Protein AF-Q1PQD3-F1 (afdb_monomer)

Foldseek 3Di:
DDPPDPQDDPCVVVVVVVVVVVLVVLVVVLVVCVPQDPDDDPLPVLLVVLVVLLVVLVVQLVVLVVVLVVLVQVVQQDPVVRDRNPPDPDDDDDDDDPPPDPDDDDDPPPPPPDPPDPPVNLVSLCPDPVSVVCVVCVVVCSVVSNVSSVVSSLSSVVSSVSSVDDPDDPPDDDDDDDDDDPDDPPDPDPPCVPQVVLQVVLVVLLVVLVVLVVVLVVQCVPSVRNVVSVVSNLVSLLVLLVVLLVLLVQLCVQLVPFDFAPPDDDDPVLVVLVVVVVVLLVVLVVQLVCCVVPDDDPPCSRNSSSVSSNSSSVSNSVSVVRNVRGDDPDPVCVVVVTSSNSVSNNVSSVVSVVVD

Solvent-accessible surface area (backbone atoms only — not comparable to full-atom values): 20948 Å² total; per-residue (Å²): 142,76,90,87,58,99,63,79,51,68,64,70,57,48,53,59,50,53,50,52,52,48,53,52,54,50,51,52,51,51,65,76,44,66,72,75,61,82,69,84,84,58,54,68,61,52,48,51,52,37,52,49,52,30,51,50,24,52,51,50,30,54,52,50,53,54,49,51,57,50,50,56,57,54,74,32,46,42,80,92,74,77,41,75,50,83,72,70,96,69,89,87,80,82,91,77,83,85,74,80,76,91,78,79,92,72,93,68,92,67,79,75,87,60,90,81,64,71,66,73,67,56,53,62,52,53,78,45,75,68,32,48,52,50,59,72,47,39,78,71,46,49,62,57,52,41,50,52,24,52,53,50,28,51,53,39,47,52,54,42,51,57,64,66,50,77,84,75,76,76,79,86,70,81,94,72,92,79,85,79,75,86,73,62,91,86,67,81,73,82,70,60,79,85,25,56,68,23,39,52,56,14,50,50,51,31,52,52,46,54,52,46,53,53,50,30,60,61,29,53,75,35,84,92,33,33,66,58,22,52,53,50,52,49,51,51,49,40,51,51,32,50,54,49,34,54,43,35,54,52,29,50,63,48,42,64,81,41,52,73,50,85,82,68,70,89,47,71,66,58,51,51,51,54,56,60,47,49,56,57,49,53,53,30,52,50,45,32,52,52,36,69,77,68,60,63,97,82,70,62,63,63,32,50,37,27,48,43,47,49,51,24,53,51,50,44,51,52,38,53,61,53,54,72,36,41,46,70,80,50,71,66,41,60,72,65,42,66,38,44,28,46,53,42,17,48,53,38,44,51,52,36,63,70,71,107

Radius of gyration: 26.64 Å; Cα contacts (8 Å, |Δi|>4): 220; chains: 1; bounding box: 79×69×62 Å

Sequence (356 aa):
LNPDTKCHNVLLALTPATRMAFIFIQMYFIFLNNEQIKVYRYKIIARFGLMHMIGTNLAVWLNVLIQETKHEILTFYNPENRTLRISHRIPGHSRGHAVIPVHDPTAHLRVARGLKGPYQIFECRRTNIIGTLVQDASPFLFPCTIEYSLICAAILYVMWRSISRPQSNPPQRPDMISSPMKRSPHHYSVDCARAHKGLFVGILILVLTIISLIIFFVLISRPEFVSMAVTEVTICELLIYGTATIATLLGMIQIRHLQYDAYRSFSLDDILLVGAQTGSFLYNIFTVIAGHFTLRSDDMLVPINALASIVQTACQTMFILDASRRQAVSPEHIRKKPGREIVTFMLVVNLAMWAI

pLDDT: mean 75.85, std 20.82, range [31.12, 97.5]

Structure (mmCIF, N/CA/C/O backbone):
data_AF-Q1PQD3-F1
#
_entry.id   AF-Q1PQD3-F1
#
loop_
_atom_site.group_PDB
_atom_site.id
_atom_site.type_symbol
_atom_site.label_atom_id
_atom_site.label_alt_id
_atom_site.label_comp_id
_atom_site.label_asym_id
_atom_site.label_entity_id
_atom_site.label_seq_id
_atom_site.pdbx_PDB_ins_code
_atom_site.Cartn_x
_atom_site.Cartn_y
_atom_site.Cartn_z
_atom_site.occupancy
_atom_site.B_iso_or_equiv
_atom_site.auth_seq_id
_atom_site.auth_comp_id
_atom_site.auth_asym_id
_atom_site.auth_atom_id
_atom_site.pdbx_PDB_model_num
ATOM 1 N N . LEU A 1 1 ? -41.150 1.536 -29.551 1.00 38.91 1 LEU A N 1
ATOM 2 C CA . LEU A 1 1 ? -40.033 2.429 -29.929 1.00 38.91 1 LEU A CA 1
ATOM 3 C C . LEU A 1 1 ? -40.508 3.863 -29.727 1.00 38.91 1 LEU A C 1
ATOM 5 O O . LEU A 1 1 ? -41.292 4.325 -30.539 1.00 38.91 1 LEU A O 1
ATOM 9 N N . ASN A 1 2 ? -40.111 4.522 -28.636 1.00 33.81 2 ASN A N 1
ATOM 10 C CA . ASN A 1 2 ? -40.324 5.960 -28.437 1.00 33.81 2 ASN A CA 1
ATOM 11 C C . ASN A 1 2 ? -38.936 6.615 -28.313 1.00 33.81 2 ASN A C 1
ATOM 13 O O . ASN A 1 2 ? -38.143 6.126 -27.507 1.00 33.81 2 ASN A O 1
ATOM 17 N N . PRO A 1 3 ? -38.611 7.659 -29.096 1.00 44.41 3 PRO A N 1
ATOM 18 C CA . PRO A 1 3 ? -37.276 8.259 -29.124 1.00 44.41 3 PRO A CA 1
ATOM 19 C C . PRO A 1 3 ? -37.028 9.297 -28.008 1.00 44.41 3 PRO A C 1
ATOM 21 O O . PRO A 1 3 ? -35.937 9.852 -27.927 1.00 44.41 3 PRO A O 1
ATOM 24 N N . ASP A 1 4 ? -37.991 9.518 -27.105 1.00 45.28 4 ASP A N 1
ATOM 25 C CA . ASP A 1 4 ? -37.956 10.551 -26.055 1.00 45.28 4 ASP A CA 1
ATOM 26 C C . ASP A 1 4 ? -37.470 10.065 -24.677 1.00 45.28 4 ASP A C 1
ATOM 28 O O . ASP A 1 4 ? -38.020 10.404 -23.630 1.00 45.28 4 ASP A O 1
ATOM 32 N N . THR A 1 5 ? -36.377 9.304 -24.636 1.00 51.97 5 THR A N 1
ATOM 33 C CA . THR A 1 5 ? -35.591 9.163 -23.398 1.00 51.97 5 THR A CA 1
ATOM 34 C C . THR A 1 5 ? -34.240 9.830 -23.597 1.00 51.97 5 THR A C 1
ATOM 36 O O . THR A 1 5 ? -33.376 9.292 -24.288 1.00 51.97 5 THR A O 1
ATOM 39 N N . LYS A 1 6 ? -34.037 10.988 -22.952 1.00 50.25 6 LYS A N 1
ATOM 40 C CA . LYS A 1 6 ? -32.811 11.824 -22.920 1.00 50.25 6 LYS A CA 1
ATOM 41 C C . LYS A 1 6 ? -31.538 11.120 -22.384 1.00 50.25 6 LYS A C 1
ATOM 43 O O . LYS A 1 6 ? -30.570 11.776 -22.015 1.00 50.25 6 LYS A O 1
ATOM 48 N N . CYS A 1 7 ? -31.521 9.789 -22.352 1.00 55.81 7 CYS A N 1
ATOM 49 C CA . CYS A 1 7 ? -30.485 8.936 -21.776 1.00 55.81 7 CYS A CA 1
ATOM 50 C C . CYS A 1 7 ? -29.668 8.143 -22.807 1.00 55.81 7 CYS A C 1
ATOM 52 O O . CYS A 1 7 ? -28.832 7.332 -22.416 1.00 55.81 7 CYS A O 1
ATOM 54 N N . HIS A 1 8 ? -29.877 8.342 -24.111 1.00 52.50 8 HIS A N 1
ATOM 55 C CA . HIS A 1 8 ? -29.168 7.587 -25.147 1.00 52.50 8 HIS A CA 1
ATOM 56 C C . HIS A 1 8 ? -27.906 8.318 -25.631 1.00 52.50 8 HIS A C 1
ATOM 58 O O . HIS A 1 8 ? -27.825 8.773 -26.768 1.00 52.50 8 HIS A O 1
ATOM 64 N N . ASN A 1 9 ? -26.901 8.449 -24.762 1.00 62.78 9 ASN A N 1
ATOM 65 C CA . ASN A 1 9 ? -25.563 8.838 -25.213 1.00 62.78 9 ASN A CA 1
ATOM 66 C C . ASN A 1 9 ? -24.775 7.571 -25.544 1.00 62.78 9 ASN A C 1
ATOM 68 O O . ASN A 1 9 ? -24.367 6.854 -24.639 1.00 62.78 9 ASN A O 1
ATOM 72 N N . VAL A 1 10 ? -24.493 7.324 -26.827 1.00 64.56 10 VAL A N 1
ATOM 73 C CA . VAL A 1 10 ? -23.591 6.243 -27.289 1.00 64.56 10 VAL A CA 1
ATOM 74 C C . VAL A 1 10 ? -22.247 6.277 -26.537 1.00 64.56 10 VAL A C 1
ATOM 76 O O . VAL A 1 10 ? -21.658 5.243 -26.226 1.00 64.56 10 VAL A O 1
ATOM 79 N N . LEU A 1 11 ? -21.815 7.475 -26.133 1.00 64.44 11 LEU A N 1
ATOM 80 C CA . LEU A 1 11 ? -20.623 7.719 -25.323 1.00 64.44 11 LEU A CA 1
ATOM 81 C C . LEU A 1 11 ? -20.650 7.039 -23.934 1.00 64.44 11 LEU A C 1
ATOM 83 O O . LEU A 1 11 ? -19.584 6.726 -23.398 1.00 64.44 11 LEU A O 1
ATOM 87 N N . LEU A 1 12 ? -21.838 6.780 -23.363 1.00 62.94 12 LEU A N 1
ATOM 88 C CA . LEU A 1 12 ? -22.021 6.070 -22.084 1.00 62.94 12 LEU A CA 1
ATOM 89 C C . LEU A 1 12 ? -21.629 4.592 -22.174 1.00 62.94 12 LEU A C 1
ATOM 91 O O . LEU A 1 12 ? -21.150 4.050 -21.184 1.00 62.94 12 LEU A O 1
ATOM 95 N N . ALA A 1 13 ? -21.810 3.954 -23.334 1.00 68.25 13 ALA A N 1
ATOM 96 C CA . ALA A 1 13 ? -21.434 2.557 -23.559 1.00 68.25 13 ALA A CA 1
ATOM 97 C C . ALA A 1 13 ? -20.030 2.434 -24.171 1.00 68.25 13 ALA A C 1
ATOM 99 O O . ALA A 1 13 ? -19.252 1.564 -23.783 1.00 68.25 13 ALA A O 1
ATOM 100 N N . LEU A 1 14 ? -19.675 3.347 -25.080 1.00 76.44 14 LEU A N 1
ATOM 101 C CA . LEU A 1 14 ? -18.384 3.334 -25.766 1.00 76.44 14 LEU A CA 1
ATOM 102 C C . LEU A 1 14 ? -17.214 3.522 -24.788 1.00 76.44 14 LEU A C 1
ATOM 104 O O . LEU A 1 14 ? -16.225 2.803 -24.850 1.00 76.44 14 LEU A O 1
ATOM 108 N N . THR A 1 15 ? -17.330 4.465 -23.851 1.00 75.75 15 THR A N 1
ATOM 109 C CA . THR A 1 15 ? -16.251 4.784 -22.904 1.00 75.75 15 THR A CA 1
ATOM 110 C C . THR A 1 15 ? -15.847 3.596 -22.013 1.00 75.75 15 THR A C 1
ATOM 112 O O . THR A 1 15 ? -14.653 3.287 -21.962 1.00 75.75 15 THR A O 1
ATOM 115 N N . PRO A 1 16 ? -16.767 2.905 -21.305 1.00 78.62 16 PRO A N 1
ATOM 116 C CA . PRO A 1 16 ? -16.408 1.725 -20.519 1.00 78.62 16 PRO A CA 1
ATOM 117 C C . PRO A 1 16 ? -15.933 0.558 -21.392 1.00 78.62 16 PRO A C 1
ATOM 119 O O . PRO A 1 16 ? -14.976 -0.109 -21.008 1.00 78.62 16 PRO A O 1
ATOM 122 N N . ALA A 1 17 ? -16.516 0.351 -22.579 1.00 81.38 17 ALA A N 1
ATOM 123 C CA . ALA A 1 17 ? -16.072 -0.696 -23.501 1.00 81.38 17 ALA A CA 1
ATOM 124 C C . ALA A 1 17 ? -14.621 -0.479 -23.966 1.00 81.38 17 ALA A C 1
ATOM 126 O O . ALA A 1 17 ? -13.799 -1.391 -23.888 1.00 81.38 17 ALA A O 1
ATOM 127 N N . THR A 1 18 ? -14.267 0.747 -24.361 1.00 84.75 18 THR A N 1
ATOM 128 C CA . THR A 1 18 ? -12.891 1.099 -24.739 1.00 84.75 18 THR A CA 1
ATOM 129 C C . THR A 1 18 ? -11.926 0.942 -23.565 1.00 84.75 18 THR A C 1
ATOM 131 O O . THR A 1 18 ? -10.813 0.458 -23.756 1.00 84.75 18 THR A O 1
ATOM 134 N N . ARG A 1 19 ? -12.340 1.290 -22.337 1.00 83.75 19 ARG A N 1
ATOM 135 C CA . ARG A 1 19 ? -11.527 1.064 -21.128 1.00 83.75 19 ARG A CA 1
ATOM 136 C C . ARG A 1 19 ? -11.287 -0.426 -20.867 1.00 83.75 19 ARG A C 1
ATOM 138 O O . ARG A 1 19 ? -10.157 -0.800 -20.574 1.00 83.75 19 ARG A O 1
ATOM 145 N N . MET A 1 20 ? -12.309 -1.272 -21.013 1.00 86.88 20 MET A N 1
ATOM 146 C CA . MET A 1 20 ? -12.164 -2.727 -20.867 1.00 86.88 20 MET A CA 1
ATOM 147 C C . MET A 1 20 ? -11.217 -3.309 -21.921 1.00 86.88 20 MET A C 1
ATOM 149 O O . MET A 1 20 ? -10.302 -4.054 -21.575 1.00 86.88 20 MET A O 1
ATOM 153 N N . ALA A 1 21 ? -11.390 -2.927 -23.190 1.00 88.88 21 ALA A N 1
ATOM 154 C CA . ALA A 1 21 ? -10.506 -3.358 -24.270 1.00 88.88 21 ALA A CA 1
ATOM 155 C C . ALA A 1 21 ? -9.056 -2.914 -24.023 1.00 88.88 21 ALA A C 1
ATOM 157 O O . ALA A 1 21 ? -8.134 -3.712 -24.171 1.00 88.88 21 ALA A O 1
ATOM 158 N N . PHE A 1 22 ? -8.856 -1.667 -23.587 1.00 91.38 22 PHE A N 1
ATOM 159 C CA . PHE A 1 22 ? -7.544 -1.142 -23.219 1.00 91.38 22 PHE A CA 1
ATOM 160 C C . PHE A 1 22 ? -6.878 -1.975 -22.116 1.00 91.38 22 PHE A C 1
ATOM 162 O O . PHE A 1 22 ? -5.749 -2.420 -22.305 1.00 91.38 22 PHE A O 1
ATOM 169 N N . ILE A 1 23 ? -7.580 -2.239 -21.008 1.00 90.25 23 ILE A N 1
ATOM 170 C CA . ILE A 1 23 ? -7.059 -3.042 -19.888 1.00 90.25 23 ILE A CA 1
ATOM 171 C C . ILE A 1 23 ? -6.670 -4.444 -20.363 1.00 90.25 23 ILE A C 1
ATOM 173 O O . ILE A 1 23 ? -5.577 -4.920 -20.056 1.00 90.25 23 ILE A O 1
ATOM 177 N N . PHE A 1 24 ? -7.538 -5.092 -21.143 1.00 92.00 24 PHE A N 1
ATOM 178 C CA . PHE A 1 24 ? -7.301 -6.444 -21.643 1.00 92.00 24 PHE A CA 1
ATOM 179 C C . PHE A 1 24 ? -6.080 -6.511 -22.569 1.00 92.00 24 PHE A C 1
ATOM 181 O O . PHE A 1 24 ? -5.189 -7.337 -22.369 1.00 92.00 24 PHE A O 1
ATOM 188 N N . ILE A 1 25 ? -6.001 -5.604 -23.549 1.00 91.94 25 ILE A N 1
ATOM 189 C CA . ILE A 1 25 ? -4.887 -5.539 -24.503 1.00 91.94 25 ILE A CA 1
ATOM 190 C C . ILE A 1 25 ? -3.579 -5.193 -23.784 1.00 91.94 25 ILE A C 1
ATOM 192 O O . ILE A 1 25 ? -2.554 -5.820 -24.046 1.00 91.94 25 ILE A O 1
ATOM 196 N N . GLN A 1 26 ? -3.600 -4.229 -22.859 1.00 93.38 26 GLN A N 1
ATOM 197 C CA . GLN A 1 26 ? -2.424 -3.848 -22.077 1.00 93.38 26 GLN A CA 1
ATOM 198 C C . GLN A 1 26 ? -1.921 -5.009 -21.220 1.00 93.38 26 GLN A C 1
ATOM 200 O O . GLN A 1 26 ? -0.721 -5.280 -21.195 1.00 93.38 26 GLN A O 1
ATOM 205 N N . MET A 1 27 ? -2.828 -5.704 -20.534 1.00 90.75 27 MET A N 1
ATOM 206 C CA . MET A 1 27 ? -2.481 -6.851 -19.702 1.00 90.75 27 MET A CA 1
ATOM 207 C C . MET A 1 27 ? -1.851 -7.962 -20.549 1.00 90.75 27 MET A C 1
ATOM 209 O O . MET A 1 27 ? -0.771 -8.446 -20.219 1.00 90.75 27 MET A O 1
ATOM 213 N N . TYR A 1 28 ? -2.465 -8.297 -21.687 1.00 90.44 28 TYR A N 1
ATOM 214 C CA . TYR A 1 28 ? -1.917 -9.262 -22.641 1.00 90.44 28 TYR A CA 1
ATOM 215 C C . TYR A 1 28 ? -0.519 -8.862 -23.137 1.00 90.44 28 TYR A C 1
ATOM 217 O O . TYR A 1 28 ? 0.402 -9.682 -23.139 1.00 90.44 28 TYR A O 1
ATOM 225 N N . PHE A 1 29 ? -0.334 -7.587 -23.495 1.00 90.88 29 PHE A N 1
ATOM 226 C CA . PHE A 1 29 ? 0.959 -7.053 -23.914 1.00 90.88 29 PHE A CA 1
ATOM 227 C C . PHE A 1 29 ? 2.025 -7.214 -22.823 1.00 90.88 29 PHE A C 1
ATOM 229 O O . PHE A 1 29 ? 3.115 -7.702 -23.120 1.00 90.88 29 PHE A O 1
ATOM 236 N N . ILE A 1 30 ? 1.717 -6.849 -21.575 1.00 89.38 30 ILE A N 1
ATOM 237 C CA . ILE A 1 30 ? 2.650 -6.952 -20.445 1.00 89.38 30 ILE A CA 1
ATOM 238 C C . ILE A 1 30 ? 3.056 -8.409 -20.193 1.00 89.38 30 ILE A C 1
ATOM 240 O O . ILE A 1 30 ? 4.245 -8.684 -20.036 1.00 89.38 30 ILE A O 1
ATOM 244 N N . PHE A 1 31 ? 2.102 -9.345 -20.205 1.00 86.81 31 PHE A N 1
ATOM 245 C CA . PHE A 1 31 ? 2.382 -10.762 -19.956 1.00 86.81 31 PHE A CA 1
ATOM 246 C C . PHE A 1 31 ? 3.305 -11.381 -21.007 1.00 86.81 31 PHE A C 1
ATOM 248 O O . PHE A 1 31 ? 4.262 -12.065 -20.649 1.00 86.81 31 PHE A O 1
ATOM 255 N N . LEU A 1 32 ? 3.063 -11.114 -22.292 1.00 83.81 32 LEU A N 1
ATOM 256 C CA . LEU A 1 32 ? 3.898 -11.654 -23.369 1.00 83.81 32 LEU A CA 1
ATOM 257 C C . LEU A 1 32 ? 5.306 -11.056 -23.410 1.00 83.81 32 LEU A C 1
ATOM 259 O O . LEU A 1 32 ? 6.233 -11.693 -23.901 1.00 83.81 32 LEU A O 1
ATOM 263 N N . ASN A 1 33 ? 5.467 -9.830 -22.917 1.00 79.81 33 ASN A N 1
ATOM 264 C CA . ASN A 1 33 ? 6.707 -9.063 -23.016 1.00 79.81 33 ASN A CA 1
ATOM 265 C C . ASN A 1 33 ? 7.480 -8.978 -21.687 1.00 79.81 33 ASN A C 1
ATOM 267 O O . ASN A 1 33 ? 8.387 -8.154 -21.551 1.00 79.81 33 ASN A O 1
ATOM 271 N N . ASN A 1 34 ? 7.130 -9.817 -20.705 1.00 68.19 34 ASN A N 1
ATOM 272 C CA . ASN A 1 34 ? 7.743 -9.830 -19.374 1.00 68.19 34 ASN A CA 1
ATOM 273 C C . ASN A 1 34 ? 9.245 -10.197 -19.416 1.00 68.19 34 ASN A C 1
ATOM 275 O O . ASN A 1 34 ? 10.055 -9.667 -18.654 1.00 68.19 34 ASN A O 1
ATOM 279 N N . GLU A 1 35 ? 9.658 -11.044 -20.362 1.00 58.34 35 GLU A N 1
ATOM 280 C CA . GLU A 1 35 ? 11.074 -11.311 -20.619 1.00 58.34 35 GLU A CA 1
ATOM 281 C C . GLU A 1 35 ? 11.675 -10.188 -21.472 1.00 58.34 35 GLU A C 1
ATOM 283 O O . GLU A 1 35 ? 11.497 -10.168 -22.685 1.00 58.34 35 GLU A O 1
ATOM 288 N N . GLN A 1 36 ? 12.360 -9.237 -20.819 1.00 60.84 36 GLN A N 1
ATOM 289 C CA . GLN A 1 36 ? 13.195 -8.170 -21.402 1.00 60.84 36 GLN A CA 1
ATOM 290 C C . GLN A 1 36 ? 13.037 -7.986 -22.923 1.00 60.84 36 GLN A C 1
ATOM 292 O O . GLN A 1 36 ? 13.751 -8.617 -23.704 1.00 60.84 36 GLN A O 1
ATOM 297 N N . ILE A 1 37 ? 12.140 -7.089 -23.342 1.00 63.25 37 ILE A N 1
ATOM 298 C CA . ILE A 1 37 ? 11.854 -6.837 -24.761 1.00 63.25 37 ILE A CA 1
ATOM 299 C C . ILE A 1 37 ? 13.145 -6.510 -25.525 1.00 63.25 37 ILE A C 1
ATOM 301 O O . ILE A 1 37 ? 13.694 -5.407 -25.434 1.00 63.25 37 ILE A O 1
ATOM 305 N N . LYS A 1 38 ? 13.625 -7.454 -26.337 1.00 62.06 38 LYS A N 1
ATOM 306 C CA . LYS A 1 38 ? 14.771 -7.234 -27.224 1.00 62.06 38 LYS A CA 1
ATOM 307 C C . LYS A 1 38 ? 14.281 -6.610 -28.530 1.00 62.06 38 LYS A C 1
ATOM 309 O O . LYS A 1 38 ? 14.124 -7.279 -29.547 1.00 62.06 38 LYS A O 1
ATOM 314 N N . VAL A 1 39 ? 14.009 -5.303 -28.507 1.00 65.00 39 VAL A N 1
ATOM 315 C CA . VAL A 1 39 ? 13.648 -4.562 -29.728 1.00 65.00 39 VAL A CA 1
ATOM 316 C C . VAL A 1 39 ? 14.908 -4.278 -30.545 1.00 65.00 39 VAL A C 1
ATOM 318 O O . VAL A 1 39 ? 15.693 -3.389 -30.207 1.00 65.00 39 VAL A O 1
ATOM 321 N N . TYR A 1 40 ? 15.090 -5.004 -31.648 1.00 61.28 40 TYR A N 1
ATOM 322 C CA . TYR A 1 40 ? 16.257 -4.834 -32.522 1.00 61.28 40 TYR A CA 1
ATOM 323 C C . TYR A 1 40 ? 16.066 -3.768 -33.611 1.00 61.28 40 TYR A C 1
ATOM 325 O O . TYR A 1 40 ? 17.022 -3.071 -33.936 1.00 61.28 40 TYR A O 1
ATOM 333 N N . ARG A 1 41 ? 14.846 -3.595 -34.145 1.00 66.94 41 ARG A N 1
ATOM 334 C CA . ARG A 1 41 ? 14.623 -2.824 -35.387 1.00 66.94 41 ARG A CA 1
ATOM 335 C C . ARG A 1 41 ? 13.974 -1.445 -35.194 1.00 66.94 41 ARG A C 1
ATOM 337 O O . ARG A 1 41 ? 14.477 -0.469 -35.732 1.00 66.94 41 ARG A O 1
ATOM 344 N N . TYR A 1 42 ? 12.915 -1.327 -34.386 1.00 79.44 42 TYR A N 1
ATOM 345 C CA . TYR A 1 42 ? 12.131 -0.082 -34.243 1.00 79.44 42 TYR A CA 1
ATOM 346 C C . TYR A 1 42 ? 12.183 0.510 -32.824 1.00 79.44 42 TYR A C 1
ATOM 348 O O . TYR A 1 42 ? 11.159 0.704 -32.170 1.00 79.44 42 TYR A O 1
ATOM 356 N N . LYS A 1 43 ? 13.390 0.811 -32.324 1.00 82.19 43 LYS A N 1
ATOM 357 C CA . LYS A 1 43 ? 13.591 1.282 -30.937 1.00 82.19 43 LYS A CA 1
ATOM 358 C C . LYS A 1 43 ? 12.891 2.607 -30.623 1.00 82.19 43 LYS A C 1
ATOM 360 O O . LYS A 1 43 ? 12.390 2.768 -29.517 1.00 82.19 43 LYS A O 1
ATOM 365 N N . ILE A 1 44 ? 12.848 3.547 -31.568 1.00 85.81 44 ILE A N 1
ATOM 366 C CA . ILE A 1 44 ? 12.243 4.874 -31.349 1.00 85.81 44 ILE A CA 1
ATOM 367 C C . ILE A 1 44 ? 10.728 4.747 -31.162 1.00 85.81 44 ILE A C 1
ATOM 369 O O . ILE A 1 44 ? 10.190 5.246 -30.178 1.00 85.81 44 ILE A O 1
ATOM 373 N N . ILE A 1 45 ? 10.062 4.011 -32.057 1.00 88.31 45 ILE A N 1
ATOM 374 C CA . ILE A 1 45 ? 8.615 3.764 -31.990 1.00 88.31 45 ILE A CA 1
ATOM 375 C C . ILE A 1 45 ? 8.269 3.001 -30.709 1.00 88.31 45 ILE A C 1
ATOM 377 O O . ILE A 1 45 ? 7.339 3.383 -30.008 1.00 88.31 45 ILE A O 1
ATOM 381 N N . ALA A 1 46 ? 9.057 1.982 -30.348 1.00 87.44 46 ALA A N 1
ATOM 382 C CA . ALA A 1 46 ? 8.856 1.244 -29.104 1.00 87.44 46 ALA A CA 1
ATOM 383 C C . ALA A 1 46 ? 9.014 2.136 -27.858 1.00 87.44 46 ALA A C 1
ATOM 385 O O . ALA A 1 46 ? 8.200 2.066 -26.941 1.00 87.44 46 ALA A O 1
ATOM 386 N N . ARG A 1 47 ? 10.025 3.017 -27.825 1.00 88.88 47 ARG A N 1
ATOM 387 C CA . ARG A 1 47 ? 10.222 3.970 -26.718 1.00 88.88 47 ARG A CA 1
ATOM 388 C C . ARG A 1 47 ? 9.066 4.957 -26.602 1.00 88.88 47 ARG A C 1
ATOM 390 O O . ARG A 1 47 ? 8.614 5.208 -25.489 1.00 88.88 47 ARG A O 1
ATOM 397 N N . PHE A 1 48 ? 8.602 5.495 -27.729 1.00 93.00 48 PHE A N 1
ATOM 398 C CA . PHE A 1 48 ? 7.452 6.394 -27.764 1.00 93.00 48 PHE A CA 1
ATOM 399 C C . PHE A 1 48 ? 6.178 5.685 -27.299 1.00 93.00 48 PHE A C 1
ATOM 401 O O . PHE A 1 48 ? 5.496 6.193 -26.417 1.00 93.00 48 PHE A O 1
ATOM 408 N N . GLY A 1 49 ? 5.896 4.490 -27.827 1.00 92.06 49 GLY A N 1
ATOM 409 C CA . GLY A 1 49 ? 4.722 3.701 -27.456 1.00 92.06 49 GLY A CA 1
ATOM 410 C C . GLY A 1 49 ? 4.686 3.372 -25.965 1.00 92.06 49 GLY A C 1
ATOM 411 O O . GLY A 1 49 ? 3.673 3.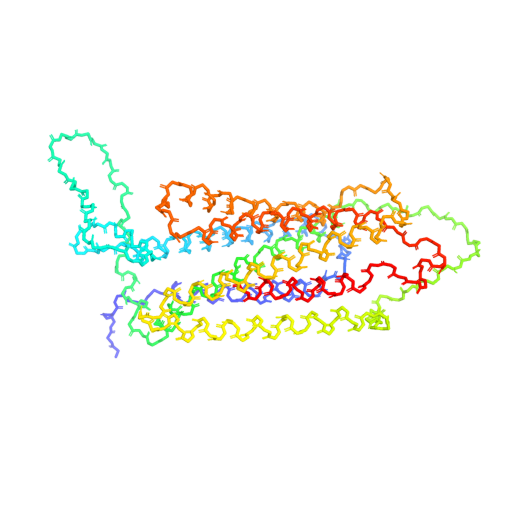607 -25.315 1.00 92.06 49 GLY A O 1
ATOM 412 N N . LEU A 1 50 ? 5.808 2.926 -25.390 1.00 92.38 50 LEU A N 1
ATOM 413 C CA . LEU A 1 50 ? 5.889 2.645 -23.954 1.00 92.38 50 LEU A CA 1
ATOM 414 C C . LEU A 1 50 ? 5.726 3.910 -23.103 1.00 92.38 50 LEU A C 1
ATOM 416 O O . LEU A 1 50 ? 4.986 3.880 -22.126 1.00 92.38 50 LEU A O 1
ATOM 420 N N . MET A 1 51 ? 6.351 5.032 -23.480 1.00 93.25 51 MET A N 1
ATOM 421 C CA . MET A 1 51 ? 6.158 6.304 -22.768 1.00 93.25 51 MET A CA 1
ATOM 422 C C . MET A 1 51 ? 4.721 6.814 -22.861 1.00 93.25 51 MET A C 1
ATOM 424 O O . MET A 1 51 ? 4.183 7.304 -21.870 1.00 93.25 51 MET A O 1
ATOM 428 N N . HIS A 1 52 ? 4.077 6.654 -24.018 1.00 95.12 52 HIS A N 1
ATOM 429 C CA . HIS A 1 52 ? 2.666 6.972 -24.181 1.00 95.12 52 HIS A CA 1
ATOM 430 C C . HIS A 1 52 ? 1.803 6.107 -23.259 1.00 95.12 52 HIS A C 1
ATOM 432 O O . HIS A 1 52 ? 1.000 6.655 -22.513 1.00 95.12 52 HIS A O 1
ATOM 438 N N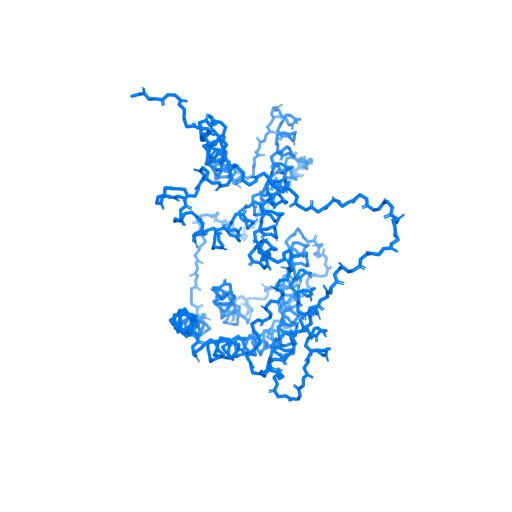 . MET A 1 53 ? 2.026 4.787 -23.222 1.00 93.69 53 MET A N 1
ATOM 439 C CA . MET A 1 53 ? 1.296 3.880 -22.328 1.00 93.69 53 MET A CA 1
ATOM 440 C C . MET A 1 53 ? 1.514 4.207 -20.844 1.00 93.69 53 MET A C 1
ATOM 442 O O . MET A 1 53 ? 0.559 4.158 -20.069 1.00 93.69 53 MET A O 1
ATOM 446 N N . ILE A 1 54 ? 2.733 4.576 -20.433 1.00 95.38 54 ILE A N 1
ATOM 447 C CA . ILE A 1 54 ? 3.002 5.061 -19.067 1.00 95.38 54 ILE A CA 1
ATOM 448 C C . ILE A 1 54 ? 2.159 6.311 -18.789 1.00 95.38 54 ILE A C 1
ATOM 450 O O . ILE A 1 54 ? 1.446 6.361 -17.789 1.00 95.38 54 ILE A O 1
ATOM 454 N N . GLY A 1 55 ? 2.184 7.291 -19.698 1.00 96.50 55 GLY A N 1
ATOM 455 C CA . GLY A 1 55 ? 1.379 8.508 -19.594 1.00 96.50 55 GLY A CA 1
ATOM 456 C C . GLY A 1 55 ? -0.122 8.224 -19.509 1.00 96.50 55 GLY A C 1
ATOM 457 O O . GLY A 1 55 ? -0.808 8.822 -18.683 1.00 96.50 55 GLY A O 1
ATOM 458 N N . THR A 1 56 ? -0.634 7.270 -20.292 1.00 94.81 56 THR A N 1
ATOM 459 C CA . THR A 1 56 ? -2.035 6.834 -20.229 1.00 94.81 56 THR A CA 1
ATOM 460 C C . THR A 1 56 ? -2.376 6.246 -18.862 1.00 94.81 56 THR A C 1
ATOM 462 O O . THR A 1 56 ? -3.387 6.635 -18.285 1.00 94.81 56 THR A O 1
ATOM 465 N N . ASN A 1 57 ? -1.538 5.362 -18.308 1.00 95.25 57 ASN A N 1
ATOM 466 C CA . ASN A 1 57 ? -1.779 4.767 -16.988 1.00 95.25 57 ASN A CA 1
ATOM 467 C C . ASN A 1 57 ? -1.761 5.819 -15.869 1.00 95.25 57 ASN A C 1
ATOM 469 O O . ASN A 1 57 ? -2.643 5.811 -15.015 1.00 95.25 57 ASN A O 1
ATOM 473 N N . LEU A 1 58 ? -0.827 6.775 -15.907 1.00 95.31 58 LEU A N 1
ATOM 474 C CA . LEU A 1 58 ? -0.790 7.880 -14.941 1.00 95.31 58 LEU A CA 1
ATOM 475 C C . LEU A 1 58 ? -1.997 8.823 -15.083 1.00 95.31 58 LEU A C 1
ATOM 477 O O . LEU A 1 58 ? -2.535 9.295 -14.083 1.00 95.31 58 LEU A O 1
ATOM 481 N N . ALA A 1 59 ? -2.465 9.072 -16.308 1.00 94.62 59 ALA A N 1
ATOM 482 C CA . ALA A 1 59 ? -3.668 9.865 -16.546 1.00 94.62 59 ALA A CA 1
ATOM 483 C C . ALA A 1 59 ? -4.938 9.151 -16.055 1.00 94.62 59 ALA A C 1
ATOM 485 O O . ALA A 1 59 ? -5.813 9.794 -15.477 1.00 94.62 59 ALA A O 1
ATOM 486 N N . VAL A 1 60 ? -5.038 7.830 -16.255 1.00 91.50 60 VAL A N 1
ATOM 487 C CA . VAL A 1 60 ? -6.136 7.009 -15.720 1.00 91.50 60 VAL A CA 1
ATOM 488 C C . VAL A 1 60 ? -6.110 7.020 -14.196 1.00 91.50 60 VAL A C 1
ATOM 490 O O . VAL A 1 60 ? -7.140 7.306 -13.593 1.00 91.50 60 VAL A O 1
ATOM 493 N N . TRP A 1 61 ? -4.943 6.800 -13.587 1.00 93.81 61 TRP A N 1
ATOM 494 C CA . TRP A 1 61 ? -4.749 6.884 -12.140 1.00 93.81 61 TRP A CA 1
ATOM 495 C C . TRP A 1 61 ? -5.253 8.219 -11.575 1.00 93.81 61 TRP A C 1
ATOM 497 O O . TRP A 1 61 ? -6.125 8.233 -10.709 1.00 93.81 61 TRP A O 1
ATOM 507 N N . LEU A 1 62 ? -4.793 9.345 -12.133 1.00 92.94 62 LEU A N 1
ATOM 508 C CA . LEU A 1 62 ? -5.210 10.675 -11.683 1.00 92.94 62 LEU A CA 1
ATOM 509 C C . LEU A 1 62 ? -6.713 10.912 -11.898 1.00 92.94 62 LEU A C 1
ATOM 511 O O . LEU A 1 62 ? -7.380 11.514 -11.059 1.00 92.94 62 LEU A O 1
ATOM 515 N N . ASN A 1 63 ? -7.267 10.439 -13.018 1.00 89.56 63 ASN A N 1
ATOM 516 C CA . ASN A 1 63 ? -8.692 10.565 -13.307 1.00 89.56 63 ASN A CA 1
ATOM 517 C C . ASN A 1 63 ? -9.551 9.798 -12.294 1.00 89.56 63 ASN A C 1
ATOM 519 O O . ASN A 1 63 ? -10.573 10.326 -11.864 1.00 89.56 63 ASN A O 1
ATOM 523 N N . VAL A 1 64 ? -9.145 8.580 -11.925 1.00 88.25 64 VAL A N 1
ATOM 524 C CA . VAL A 1 64 ? -9.849 7.752 -10.935 1.00 88.25 64 VAL A CA 1
ATOM 525 C C . VAL A 1 64 ? -9.738 8.368 -9.547 1.00 88.25 64 VAL A C 1
ATOM 527 O O . VAL A 1 64 ? -10.766 8.513 -8.896 1.00 88.25 64 VAL A O 1
ATOM 530 N N . LEU A 1 65 ? -8.553 8.842 -9.155 1.00 88.38 65 LEU A N 1
ATOM 531 C CA . LEU A 1 65 ? -8.353 9.543 -7.885 1.00 88.38 65 LEU A CA 1
ATOM 532 C C . LEU A 1 65 ? -9.305 10.745 -7.750 1.00 88.38 65 LEU A C 1
ATOM 534 O O . LEU A 1 65 ? -10.019 10.884 -6.763 1.00 88.38 65 LEU A O 1
ATOM 538 N N . ILE A 1 66 ? -9.398 11.583 -8.790 1.00 87.75 66 ILE A N 1
ATOM 539 C CA . ILE A 1 66 ? -10.330 12.723 -8.807 1.00 87.75 66 ILE A CA 1
ATOM 540 C C . ILE A 1 66 ? -11.793 12.255 -8.731 1.00 87.75 66 ILE A C 1
ATOM 542 O O . ILE A 1 66 ? -12.624 12.922 -8.111 1.00 87.75 66 ILE A O 1
ATOM 546 N N . GLN A 1 67 ? -12.139 11.141 -9.383 1.00 81.75 67 GLN A N 1
ATOM 547 C CA . GLN A 1 67 ? -13.497 10.593 -9.347 1.00 81.75 67 GLN A CA 1
ATOM 548 C C . GLN A 1 67 ? -13.877 10.067 -7.964 1.00 81.75 67 GLN A C 1
ATOM 550 O O . GLN A 1 67 ? -14.997 10.330 -7.533 1.00 81.75 67 GLN A O 1
ATOM 555 N N . GLU A 1 68 ? -12.964 9.380 -7.284 1.00 83.88 68 GLU A N 1
ATOM 556 C CA . GLU A 1 68 ? -13.136 8.887 -5.918 1.00 83.88 68 GLU A CA 1
ATOM 557 C C . GLU A 1 68 ? -13.320 10.053 -4.942 1.00 83.88 68 GLU A C 1
ATOM 559 O O . GLU A 1 68 ? -14.363 10.147 -4.297 1.00 83.88 68 GLU A O 1
ATOM 564 N N . THR A 1 69 ? -12.407 11.034 -4.941 1.00 83.81 69 THR A N 1
ATOM 565 C CA . THR A 1 69 ? -12.531 12.227 -4.082 1.00 83.81 69 THR A CA 1
ATOM 566 C C . THR A 1 69 ? -13.838 12.978 -4.348 1.00 83.81 69 THR A C 1
ATOM 568 O O . THR A 1 69 ? -14.509 13.449 -3.431 1.00 83.81 69 THR A O 1
ATOM 571 N N . LYS A 1 70 ? -14.251 13.083 -5.617 1.00 78.38 70 LYS A N 1
ATOM 572 C CA . LYS A 1 70 ? -15.541 13.683 -5.975 1.00 78.38 70 LYS A CA 1
ATOM 573 C C . LYS A 1 70 ? -16.719 12.861 -5.447 1.00 78.38 70 LYS A C 1
ATOM 575 O O . LYS A 1 70 ? -17.714 13.457 -5.037 1.00 78.38 70 LYS A O 1
ATOM 580 N N . HIS A 1 71 ? -16.646 11.534 -5.526 1.00 73.06 71 HIS A N 1
ATOM 581 C CA . HIS A 1 71 ? -17.687 10.644 -5.026 1.00 73.06 71 HIS A CA 1
ATOM 582 C C . HIS A 1 71 ? -17.866 10.829 -3.517 1.00 73.06 71 HIS A C 1
ATOM 584 O O . HIS A 1 71 ? -18.993 11.054 -3.085 1.00 73.06 71 HIS A O 1
ATOM 590 N N . GLU A 1 72 ? -16.773 10.876 -2.753 1.00 72.44 72 GLU A N 1
ATOM 591 C CA . GLU A 1 72 ? -16.810 11.144 -1.311 1.00 72.44 72 GLU A CA 1
ATOM 592 C C . GLU A 1 72 ? -17.354 12.538 -0.975 1.00 72.44 72 GLU A C 1
ATOM 594 O O . GLU A 1 72 ? -18.252 12.680 -0.156 1.00 72.44 72 GLU A O 1
ATOM 599 N N . ILE A 1 73 ? -16.896 13.604 -1.637 1.00 73.81 73 ILE A N 1
ATOM 600 C CA . ILE A 1 73 ? -17.404 14.958 -1.337 1.00 73.81 73 ILE A CA 1
ATOM 601 C C . ILE A 1 73 ? -18.916 15.061 -1.601 1.00 73.81 73 ILE A C 1
ATOM 603 O O . ILE A 1 73 ? -19.638 15.742 -0.869 1.00 73.81 73 ILE A O 1
ATOM 607 N N . LEU A 1 74 ? -19.409 14.392 -2.647 1.00 67.69 74 LEU A N 1
ATOM 608 C CA . LEU A 1 74 ? -20.829 14.395 -2.989 1.00 67.69 74 LEU A CA 1
ATOM 609 C C . LEU A 1 74 ? -21.681 13.561 -2.026 1.00 67.69 74 LEU A C 1
ATOM 611 O O . LEU A 1 74 ? -22.841 13.920 -1.837 1.00 67.69 74 LEU A O 1
ATOM 615 N N . THR A 1 75 ? -21.150 12.507 -1.394 1.00 61.78 75 THR A N 1
ATOM 616 C CA . THR A 1 75 ? -21.894 11.766 -0.356 1.00 61.78 75 THR A CA 1
ATOM 617 C C . THR A 1 75 ? -22.100 12.607 0.908 1.00 61.78 75 THR A C 1
ATOM 619 O O . THR A 1 75 ? -23.115 12.445 1.585 1.00 61.78 75 THR A O 1
ATOM 622 N N . PHE A 1 76 ? -21.219 13.575 1.188 1.00 55.38 76 PHE A N 1
ATOM 623 C CA . PHE A 1 76 ? -21.370 14.535 2.294 1.00 55.38 76 PHE A CA 1
ATOM 624 C C . PHE A 1 76 ? -22.205 15.785 1.949 1.00 55.38 76 PHE A C 1
ATOM 626 O O . PHE A 1 76 ? -22.505 16.606 2.824 1.00 55.38 76 PHE A O 1
ATOM 633 N N . TYR A 1 77 ? -22.599 15.963 0.685 1.00 52.28 77 TYR A N 1
ATOM 634 C CA . TYR A 1 77 ? -23.369 17.124 0.242 1.00 52.28 77 TYR A CA 1
ATOM 635 C C . TYR A 1 77 ? -24.876 16.883 0.391 1.00 52.28 77 TYR A C 1
ATOM 637 O O . TYR A 1 77 ? -25.444 16.030 -0.288 1.00 52.28 77 TYR A O 1
ATOM 645 N N . ASN A 1 78 ? -25.550 17.664 1.244 1.00 50.62 78 ASN A N 1
ATOM 646 C CA . ASN A 1 78 ? -27.009 17.632 1.341 1.00 50.62 78 ASN A CA 1
ATOM 647 C C . ASN A 1 78 ? -27.625 18.669 0.370 1.00 50.62 78 ASN A C 1
ATOM 649 O O . ASN A 1 78 ? -27.457 19.877 0.584 1.00 50.62 78 ASN A O 1
ATOM 653 N N . PRO A 1 79 ? -28.344 18.233 -0.685 1.00 50.38 79 PRO A N 1
ATOM 654 C CA . PRO A 1 79 ? -28.852 19.128 -1.721 1.00 50.38 79 PRO A CA 1
ATOM 655 C C . PRO A 1 79 ? -30.028 20.005 -1.268 1.00 50.38 79 PRO A C 1
ATOM 657 O O . PRO A 1 79 ? -30.224 21.066 -1.857 1.00 50.38 79 PRO A O 1
ATOM 660 N N . GLU A 1 80 ? -30.778 19.622 -0.228 1.00 51.75 80 GLU A N 1
ATOM 661 C CA . GLU A 1 80 ? -31.949 20.387 0.232 1.00 51.75 80 GLU A CA 1
ATOM 662 C C . GLU A 1 80 ? -31.550 21.684 0.944 1.00 51.75 80 GLU A C 1
ATOM 664 O O . GLU A 1 80 ? -32.192 22.712 0.752 1.00 51.75 80 GLU A O 1
ATOM 669 N N . ASN A 1 81 ? -30.435 21.679 1.685 1.00 50.84 81 ASN A N 1
ATOM 670 C CA . ASN A 1 81 ? -29.994 22.844 2.464 1.00 50.84 81 ASN A CA 1
ATOM 671 C C . ASN A 1 81 ? -28.724 23.526 1.931 1.00 50.84 81 ASN A C 1
ATOM 673 O O . ASN A 1 81 ? -28.235 24.454 2.571 1.00 50.84 81 ASN A O 1
ATOM 677 N N . ARG A 1 82 ? -28.152 23.082 0.796 1.00 51.25 82 ARG A N 1
ATOM 678 C CA . ARG A 1 82 ? -26.836 23.542 0.284 1.00 51.25 82 ARG A CA 1
ATOM 679 C C . ARG A 1 82 ? -25.726 23.516 1.349 1.00 51.25 82 ARG A C 1
ATOM 681 O O . ARG A 1 82 ? -24.777 24.294 1.277 1.00 51.25 82 ARG A O 1
ATOM 688 N N . THR A 1 83 ? -25.842 22.632 2.337 1.00 47.25 83 THR A N 1
ATOM 689 C CA . THR A 1 83 ? -24.869 22.485 3.421 1.00 47.25 83 THR A CA 1
ATOM 690 C C . THR A 1 83 ? -24.025 21.237 3.190 1.00 47.25 83 THR A C 1
ATOM 692 O O . THR A 1 83 ? -24.533 20.173 2.830 1.00 47.25 83 THR A O 1
ATOM 695 N N . LEU A 1 84 ? -22.713 21.368 3.394 1.00 46.69 84 LEU A N 1
ATOM 696 C CA . LEU A 1 84 ? -21.817 20.224 3.531 1.00 46.69 84 LEU A CA 1
ATOM 697 C C . LEU A 1 84 ? -22.024 19.663 4.937 1.00 46.69 84 LEU A C 1
ATOM 699 O O . LEU A 1 84 ? -21.631 20.290 5.921 1.00 46.69 84 LEU A O 1
ATOM 703 N N . ARG A 1 85 ? -22.675 18.503 5.049 1.00 42.44 85 ARG A N 1
ATOM 704 C CA . ARG A 1 85 ? -22.713 17.773 6.315 1.00 42.44 85 ARG A CA 1
ATOM 705 C C . ARG A 1 85 ? -21.417 16.981 6.413 1.00 42.44 85 ARG A C 1
ATOM 707 O O . ARG A 1 85 ? -21.350 15.847 5.952 1.00 42.44 85 ARG A O 1
ATOM 714 N N . ILE A 1 86 ? -20.400 17.571 7.038 1.00 45.78 86 ILE A N 1
ATOM 715 C CA . ILE A 1 86 ? -19.233 16.824 7.522 1.00 45.78 86 ILE A CA 1
ATOM 716 C C . ILE A 1 86 ? -19.727 15.984 8.704 1.00 45.78 86 ILE A C 1
ATOM 718 O O . ILE A 1 86 ? -19.633 16.380 9.863 1.00 45.78 86 ILE A O 1
ATOM 722 N N . SER A 1 87 ? -20.370 14.855 8.409 1.00 39.22 87 SER A N 1
ATOM 723 C CA . SER A 1 87 ? -20.733 13.887 9.433 1.00 39.22 87 SER A CA 1
ATOM 724 C C . SER A 1 87 ? -19.484 13.069 9.717 1.00 39.22 87 SER A C 1
ATOM 726 O O . SER A 1 87 ? -19.261 12.026 9.109 1.00 39.22 87 SER A O 1
ATOM 728 N N . HIS A 1 88 ? -18.646 13.561 10.627 1.00 38.97 88 HIS A N 1
ATOM 729 C CA . HIS A 1 88 ? -17.672 12.704 11.286 1.00 38.97 88 HIS A CA 1
ATOM 730 C C . HIS A 1 88 ? -18.444 11.517 11.884 1.00 38.97 88 HIS A C 1
ATOM 732 O O . HIS A 1 88 ? -19.363 11.713 12.682 1.00 38.97 88 HIS A O 1
ATOM 738 N N . ARG A 1 89 ? -18.106 10.284 11.489 1.00 37.66 89 ARG A N 1
ATOM 739 C CA . ARG A 1 89 ? -18.507 9.065 12.213 1.00 37.66 89 ARG A CA 1
ATOM 740 C C . ARG A 1 89 ? -17.726 8.997 13.537 1.00 37.66 89 ARG A C 1
ATOM 742 O O . ARG A 1 89 ? -16.923 8.097 13.733 1.00 37.66 89 ARG A O 1
ATOM 749 N N . ILE A 1 90 ? -17.920 9.980 14.414 1.00 36.59 90 ILE A N 1
ATOM 750 C CA . ILE A 1 90 ? -17.431 9.963 15.796 1.00 36.59 90 ILE A CA 1
ATOM 751 C C . ILE A 1 90 ? -18.674 9.789 16.684 1.00 36.59 90 ILE A C 1
ATOM 753 O O . ILE A 1 90 ? -19.566 10.643 16.635 1.00 36.59 90 ILE A O 1
ATOM 757 N N . PRO A 1 91 ? -18.812 8.675 17.423 1.00 36.41 91 PRO A N 1
ATOM 758 C CA . PRO A 1 91 ? -19.982 8.419 18.247 1.00 36.41 91 PRO A CA 1
ATOM 759 C C . PRO A 1 91 ? -19.888 9.157 19.586 1.00 36.41 91 PRO A C 1
ATOM 761 O O . PRO A 1 91 ? -18.882 9.079 20.276 1.00 36.41 91 PRO A O 1
ATOM 764 N N . GLY A 1 92 ? -20.985 9.811 19.979 1.00 34.03 92 GLY A N 1
ATOM 765 C CA . GLY A 1 92 ? -21.198 10.262 21.356 1.00 34.03 92 GLY A CA 1
ATOM 766 C C . GLY A 1 92 ? -20.917 11.741 21.618 1.00 34.03 92 GLY A C 1
ATOM 767 O O . GLY A 1 92 ? -19.949 12.075 22.278 1.00 34.03 92 GLY A O 1
ATOM 768 N N . HIS A 1 93 ? -21.795 12.642 21.170 1.00 32.12 93 HIS A N 1
ATOM 769 C CA . HIS A 1 93 ? -22.446 13.612 22.065 1.00 32.12 93 HIS A CA 1
ATOM 770 C C . HIS A 1 93 ? -23.438 14.512 21.313 1.00 32.12 93 HIS A C 1
ATOM 772 O O . HIS A 1 93 ? -23.268 14.893 20.158 1.00 32.12 93 HIS A O 1
ATOM 778 N N . SER A 1 94 ? -24.512 14.822 22.029 1.00 33.59 94 SER A N 1
ATOM 779 C CA . SER A 1 94 ? -25.644 15.682 21.715 1.00 33.59 94 SER A CA 1
ATOM 780 C C . SER A 1 94 ? -25.340 16.946 20.900 1.00 33.59 94 SER A C 1
ATOM 782 O O . SER A 1 94 ? -24.500 17.755 21.273 1.00 33.59 94 SER A O 1
ATOM 784 N N . ARG A 1 95 ? -26.151 17.149 19.850 1.00 37.88 95 ARG A N 1
ATOM 785 C CA . ARG A 1 95 ? -26.639 18.441 19.322 1.00 37.88 95 ARG A CA 1
ATOM 786 C C . ARG A 1 95 ? -25.723 19.657 19.561 1.00 37.88 95 ARG A C 1
ATOM 788 O O . ARG A 1 95 ? -26.015 20.511 20.390 1.00 37.88 95 ARG A O 1
ATOM 795 N N . GLY A 1 96 ? -24.700 19.789 18.725 1.00 31.28 96 GLY A N 1
ATOM 796 C CA . GLY A 1 96 ? -24.006 21.048 18.459 1.00 31.28 96 GLY A CA 1
ATOM 797 C C . GLY A 1 96 ? -23.941 21.282 16.955 1.00 31.28 96 GLY A C 1
ATOM 798 O O . GLY A 1 96 ? -22.934 20.991 16.320 1.00 31.28 96 GLY A O 1
ATOM 799 N N . HIS A 1 97 ? -25.045 21.729 16.355 1.00 39.56 97 HIS A N 1
ATOM 800 C CA . HIS A 1 97 ? -25.095 22.055 14.932 1.00 39.56 97 HIS A CA 1
ATOM 801 C C . HIS A 1 97 ? -24.261 23.313 14.649 1.00 39.56 97 HIS A C 1
ATOM 803 O O . HIS A 1 97 ? -24.743 24.425 14.849 1.00 39.56 97 HIS A O 1
ATOM 809 N N . ALA A 1 98 ? -23.046 23.163 14.122 1.00 32.84 98 ALA A N 1
ATOM 810 C CA . ALA A 1 98 ? -22.377 24.261 13.430 1.00 32.84 98 ALA A CA 1
ATOM 811 C C . ALA A 1 98 ? -23.025 24.437 12.043 1.00 32.84 98 ALA A C 1
ATOM 813 O O . ALA A 1 98 ? -22.528 23.958 11.026 1.00 32.84 98 ALA A O 1
ATOM 814 N N . VAL A 1 99 ? -24.195 25.079 12.006 1.00 37.66 99 VAL A N 1
ATOM 815 C CA . VAL A 1 99 ? -24.740 25.654 10.771 1.00 37.66 99 VAL A CA 1
ATOM 816 C C . VAL A 1 99 ? -23.909 26.898 10.502 1.00 37.66 99 VAL A C 1
ATOM 818 O O . VAL A 1 99 ? -24.033 27.864 11.243 1.00 37.66 99 VAL A O 1
ATOM 821 N N . ILE A 1 100 ? -23.051 26.882 9.483 1.00 39.91 100 ILE A N 1
ATOM 822 C CA . ILE A 1 100 ? -22.467 28.117 8.951 1.00 39.91 100 ILE A CA 1
ATOM 823 C C . ILE A 1 100 ? -23.545 28.732 8.053 1.00 39.91 100 ILE A C 1
ATOM 825 O O . ILE A 1 100 ? -23.796 28.195 6.969 1.00 39.91 100 ILE A O 1
ATOM 829 N N . PRO A 1 101 ? -24.232 29.810 8.469 1.00 35.47 101 PRO A N 1
ATOM 830 C CA . PRO A 1 101 ? -25.186 30.480 7.610 1.00 35.47 101 PRO A CA 1
ATOM 831 C C . PRO A 1 101 ? -24.373 31.305 6.614 1.00 35.47 101 PRO A C 1
ATOM 833 O O . PRO A 1 101 ? -23.608 32.186 7.003 1.00 35.47 101 PRO A O 1
ATOM 836 N N . VAL A 1 102 ? -24.531 31.041 5.318 1.00 42.47 102 VAL A N 1
ATOM 837 C CA . VAL A 1 102 ? -24.078 31.981 4.286 1.00 42.47 102 VAL A CA 1
ATOM 838 C C . VAL A 1 102 ? -25.091 33.123 4.274 1.00 42.47 102 VAL A C 1
ATOM 840 O O . VAL A 1 102 ? -26.071 33.089 3.534 1.00 42.47 102 VAL A O 1
ATOM 843 N N . HIS A 1 103 ? -24.914 34.084 5.178 1.00 35.75 103 HIS A N 1
ATOM 844 C CA . HIS A 1 103 ? -25.631 35.351 5.144 1.00 35.75 103 HIS A CA 1
ATOM 845 C C . HIS A 1 103 ? -24.746 36.356 4.409 1.00 35.75 103 HIS A C 1
ATOM 847 O O . HIS A 1 103 ? -23.633 36.638 4.846 1.00 35.75 103 HIS A O 1
ATOM 853 N N . ASP A 1 104 ? -25.225 36.840 3.270 1.00 34.78 104 ASP A N 1
ATOM 854 C CA . ASP A 1 104 ? -24.563 37.859 2.460 1.00 34.78 104 ASP A CA 1
ATOM 855 C C . ASP A 1 104 ? -25.436 39.119 2.516 1.00 34.78 104 ASP A C 1
ATOM 857 O O . ASP A 1 104 ? -26.645 39.037 2.278 1.00 34.78 104 ASP A O 1
ATOM 861 N N . PRO A 1 105 ? -24.855 40.276 2.861 1.00 40.00 105 PRO A N 1
ATOM 862 C CA . PRO A 1 105 ? -24.964 41.371 1.917 1.00 40.00 105 PRO A CA 1
ATOM 863 C C . PRO A 1 105 ? -23.654 42.158 1.878 1.00 40.00 105 PRO A C 1
ATOM 865 O O . PRO A 1 105 ? -23.496 43.156 2.569 1.00 40.00 105 PRO A O 1
ATOM 868 N N . THR A 1 106 ? -22.692 41.733 1.068 1.00 34.19 106 THR A N 1
ATOM 869 C CA . THR A 1 106 ? -21.794 42.647 0.349 1.00 34.19 106 THR A CA 1
ATOM 870 C C . THR A 1 106 ? -21.118 41.889 -0.785 1.00 34.19 106 THR A C 1
ATOM 872 O O . THR A 1 106 ? -20.195 41.098 -0.603 1.00 34.19 106 THR A O 1
ATOM 875 N N . ALA A 1 107 ? -21.605 42.174 -1.991 1.00 40.12 107 ALA A N 1
ATOM 876 C CA . ALA A 1 107 ? -21.133 41.647 -3.255 1.00 40.12 107 ALA A CA 1
ATOM 877 C C . ALA A 1 107 ? -19.639 41.938 -3.486 1.00 40.12 107 ALA A C 1
ATOM 879 O O . ALA A 1 107 ? -19.264 42.889 -4.168 1.00 40.12 107 ALA A O 1
ATOM 880 N N . HIS A 1 108 ? -18.771 41.059 -2.995 1.00 32.72 108 HIS A N 1
ATOM 881 C CA . HIS A 1 108 ? -17.534 40.756 -3.693 1.00 32.72 108 HIS A CA 1
ATOM 882 C C . HIS A 1 108 ? -17.860 39.665 -4.700 1.00 32.72 108 HIS A C 1
ATOM 884 O O . HIS A 1 108 ? -18.286 38.576 -4.321 1.00 32.72 108 HIS A O 1
ATOM 890 N N . LEU A 1 109 ? -17.674 39.978 -5.982 1.00 36.50 109 LEU A N 1
ATOM 891 C CA . LEU A 1 109 ? -17.850 39.103 -7.139 1.00 36.50 109 LEU A CA 1
ATOM 892 C C . LEU A 1 109 ? -16.912 37.880 -7.062 1.00 36.50 109 LEU A C 1
ATOM 894 O O . LEU A 1 109 ? -15.988 37.718 -7.855 1.00 36.50 109 LEU A O 1
ATOM 898 N N . ARG A 1 110 ? -17.119 36.994 -6.089 1.00 35.78 110 ARG A N 1
ATOM 899 C CA . ARG A 1 110 ? -16.571 35.649 -6.107 1.00 35.78 110 ARG A CA 1
ATOM 900 C C . ARG A 1 110 ? -17.495 34.859 -7.005 1.00 35.78 110 ARG A C 1
ATOM 902 O O . ARG A 1 110 ? -18.581 34.456 -6.601 1.00 35.78 110 ARG A O 1
ATOM 909 N N . VAL A 1 111 ? -17.057 34.657 -8.245 1.00 31.12 111 VAL A N 1
ATOM 910 C CA . VAL A 1 111 ? -17.620 33.625 -9.113 1.00 31.12 111 VAL A CA 1
ATOM 911 C C . VAL A 1 111 ? -17.663 32.346 -8.287 1.00 31.12 111 VAL A C 1
ATOM 913 O O . VAL A 1 111 ? -16.623 31.758 -7.983 1.00 31.12 111 VAL A O 1
ATOM 916 N N . ALA A 1 112 ? -18.865 31.934 -7.890 1.00 38.72 112 ALA A N 1
ATOM 917 C CA . ALA A 1 112 ? -19.084 30.642 -7.285 1.00 38.72 112 ALA A CA 1
ATOM 918 C C . ALA A 1 112 ? -18.771 29.591 -8.355 1.00 38.72 112 ALA A C 1
ATOM 920 O O . ALA A 1 112 ? -19.653 29.119 -9.067 1.00 38.72 112 ALA A O 1
ATOM 921 N N . ARG A 1 113 ? -17.502 29.179 -8.451 1.00 36.16 113 ARG A N 1
ATOM 922 C CA . ARG A 1 113 ? -17.118 27.869 -8.992 1.00 36.16 113 ARG A CA 1
ATOM 923 C C . ARG A 1 113 ? -17.542 26.785 -7.988 1.00 36.16 113 ARG A C 1
ATOM 925 O O . ARG A 1 113 ? -16.743 25.967 -7.556 1.00 36.16 113 ARG A O 1
ATOM 932 N N . GLY A 1 114 ? -18.802 26.829 -7.560 1.00 35.78 114 GLY A N 1
ATOM 933 C CA . GLY A 1 114 ? -19.458 25.748 -6.846 1.00 35.78 114 GLY A CA 1
ATOM 934 C C . GLY A 1 114 ? -19.870 24.697 -7.864 1.00 35.78 114 GLY A C 1
ATOM 935 O O . GLY A 1 114 ? -20.283 25.041 -8.972 1.00 35.78 114 GLY A O 1
ATOM 936 N N . LEU A 1 115 ? -19.722 23.424 -7.499 1.00 40.81 115 LEU A N 1
ATOM 937 C CA . LEU A 1 115 ? -20.063 22.259 -8.310 1.00 40.81 115 LEU A CA 1
ATOM 938 C C . LEU A 1 115 ? -21.533 22.295 -8.777 1.00 40.81 115 LEU A C 1
ATOM 940 O O . LEU A 1 115 ? -22.399 21.619 -8.227 1.00 40.81 115 LEU A O 1
ATOM 944 N N . LYS A 1 116 ? -21.827 23.012 -9.861 1.00 38.06 116 LYS A N 1
ATOM 945 C CA . LYS A 1 116 ? -23.009 22.756 -10.684 1.00 38.06 116 LYS A CA 1
ATOM 946 C C . LYS A 1 116 ? -22.648 21.607 -11.625 1.00 38.06 116 LYS A C 1
ATOM 948 O O . LYS A 1 116 ? -22.425 21.789 -12.817 1.00 38.06 116 LYS A O 1
ATOM 953 N N . GLY A 1 117 ? -22.474 20.418 -11.046 1.00 41.19 117 GLY A N 1
ATOM 954 C CA . GLY A 1 117 ? -22.356 19.189 -11.823 1.00 41.19 117 GLY A CA 1
ATOM 955 C C . GLY A 1 117 ? -23.649 18.950 -12.616 1.00 41.19 117 GLY A C 1
ATOM 956 O O . GLY A 1 117 ? -24.716 19.377 -12.176 1.00 41.19 117 GLY A O 1
ATOM 957 N N . PRO A 1 118 ? -23.592 18.295 -13.785 1.00 40.78 118 PRO A N 1
ATOM 958 C CA . PRO A 1 118 ? -24.765 18.057 -14.615 1.00 40.78 118 PRO A CA 1
ATOM 959 C C . PRO A 1 118 ? -25.646 16.989 -13.953 1.00 40.78 118 PRO A C 1
ATOM 961 O O . PRO A 1 118 ? -25.460 15.792 -14.170 1.00 40.78 118 PRO A O 1
ATOM 964 N N . TYR A 1 119 ? -26.603 17.419 -13.131 1.00 45.75 119 TYR A N 1
ATOM 965 C CA . TYR A 1 119 ? -27.549 16.538 -12.434 1.00 45.75 119 TYR A CA 1
ATOM 966 C C . TYR A 1 119 ? -28.342 15.634 -13.403 1.00 45.75 119 TYR A C 1
ATOM 968 O O . TYR A 1 119 ? -28.655 14.499 -13.059 1.00 45.75 119 TYR A O 1
ATOM 976 N N . GLN A 1 120 ? -28.540 16.066 -14.654 1.00 40.16 120 GLN A N 1
ATOM 977 C CA . GLN A 1 120 ? -29.285 15.317 -15.677 1.00 40.16 120 GLN A CA 1
ATOM 978 C C . GLN A 1 120 ? -28.555 14.083 -16.249 1.00 40.16 120 GLN A C 1
ATOM 980 O O . GLN A 1 120 ? -29.211 13.124 -16.639 1.00 40.16 120 GLN A O 1
ATOM 985 N N . ILE A 1 121 ? -27.214 14.041 -16.271 1.00 45.50 121 ILE A N 1
ATOM 986 C CA . ILE A 1 121 ? -26.466 12.850 -16.746 1.00 45.50 121 ILE A CA 1
ATOM 987 C C . ILE A 1 121 ? -26.464 11.729 -15.693 1.00 45.50 121 ILE A C 1
ATOM 989 O O . ILE A 1 121 ? -26.378 10.547 -16.028 1.00 45.50 121 ILE A O 1
ATOM 993 N N . PHE A 1 122 ? -26.581 12.093 -14.413 1.00 49.66 122 PHE A N 1
ATOM 994 C CA . PHE A 1 122 ? -26.558 11.150 -13.295 1.00 49.66 122 PHE A CA 1
ATOM 995 C C . PHE A 1 122 ? -27.897 10.458 -13.032 1.00 49.66 122 PHE A C 1
ATOM 997 O O . PHE A 1 122 ? -27.891 9.416 -12.379 1.00 49.66 122 PHE A O 1
ATOM 1004 N N . GLU A 1 123 ? -29.023 11.001 -13.498 1.00 49.22 123 GLU A N 1
ATOM 1005 C CA . GLU A 1 123 ? -30.330 10.332 -13.392 1.00 49.22 123 GLU A CA 1
ATOM 1006 C C . GLU A 1 123 ? -30.427 9.150 -14.364 1.00 49.22 123 GLU A C 1
ATOM 1008 O O . GLU A 1 123 ? -30.809 8.059 -13.959 1.00 49.22 123 GLU A O 1
ATOM 1013 N N . CYS A 1 124 ? -29.934 9.295 -15.596 1.00 52.31 124 CYS A N 1
ATOM 1014 C CA . CYS A 1 124 ? -29.933 8.220 -16.596 1.00 52.31 124 CYS A CA 1
ATOM 1015 C C . CYS A 1 124 ? -29.078 6.999 -16.223 1.00 52.31 124 CYS A C 1
ATOM 1017 O O . CYS A 1 124 ? -29.390 5.877 -16.612 1.00 52.31 124 CYS A O 1
ATOM 1019 N N . ARG A 1 125 ? -27.978 7.206 -15.486 1.00 50.94 125 ARG A N 1
ATOM 1020 C CA . ARG A 1 125 ? -27.097 6.120 -15.017 1.00 50.94 125 ARG A CA 1
ATOM 1021 C C . ARG A 1 125 ? -27.658 5.399 -13.781 1.00 50.94 125 ARG A C 1
ATOM 1023 O O . ARG A 1 125 ? -27.200 4.302 -13.481 1.00 50.94 125 ARG A O 1
ATOM 1030 N N . ARG A 1 126 ? -28.618 6.005 -13.071 1.00 51.50 126 ARG A N 1
ATOM 1031 C CA . ARG A 1 126 ? -29.141 5.542 -11.771 1.00 51.50 126 ARG A CA 1
ATOM 1032 C C . ARG A 1 126 ? -30.417 4.700 -11.843 1.00 51.50 126 ARG A C 1
ATOM 1034 O O . ARG A 1 126 ? -30.771 4.102 -10.838 1.00 51.50 126 ARG A O 1
ATOM 1041 N N . THR A 1 127 ? -31.114 4.645 -12.978 1.00 50.88 127 THR A N 1
ATOM 1042 C CA . THR A 1 127 ? -32.470 4.063 -13.046 1.00 50.88 127 THR A CA 1
ATOM 1043 C C . THR A 1 127 ? -32.531 2.550 -13.283 1.00 50.88 127 THR A C 1
ATOM 1045 O O . THR A 1 127 ? -33.604 1.973 -13.146 1.00 50.88 127 THR A O 1
ATOM 1048 N N . ASN A 1 128 ? -31.410 1.887 -13.593 1.00 56.62 128 ASN A N 1
ATOM 1049 C CA . ASN A 1 128 ? -31.357 0.434 -13.809 1.00 56.62 128 ASN A CA 1
ATOM 1050 C C . ASN A 1 128 ? -30.641 -0.287 -12.654 1.00 56.62 128 ASN A C 1
ATOM 1052 O O . ASN A 1 128 ? -29.692 0.255 -12.095 1.00 56.62 128 ASN A O 1
ATOM 1056 N N . ILE A 1 129 ? -31.015 -1.546 -12.382 1.00 60.31 129 ILE A N 1
ATOM 1057 C CA . ILE A 1 129 ? -30.402 -2.441 -11.368 1.00 60.31 129 ILE A CA 1
ATOM 1058 C C . ILE A 1 129 ? -28.868 -2.518 -11.513 1.00 60.31 129 ILE A C 1
ATOM 1060 O O . ILE A 1 129 ? -28.128 -2.578 -10.538 1.00 60.31 129 ILE A O 1
ATOM 1064 N N . ILE A 1 130 ? -28.361 -2.466 -12.748 1.00 63.06 130 ILE A N 1
ATOM 1065 C CA . ILE A 1 130 ? -26.916 -2.444 -13.032 1.00 63.06 130 ILE A CA 1
ATOM 1066 C C . ILE A 1 130 ? -26.275 -1.131 -12.553 1.00 63.06 130 ILE A C 1
ATOM 1068 O O . ILE A 1 130 ? -25.140 -1.125 -12.091 1.00 63.06 130 ILE A O 1
ATOM 1072 N N . GLY A 1 131 ? -26.997 -0.014 -12.649 1.00 63.00 131 GLY A N 1
ATOM 1073 C CA . GLY A 1 131 ? -26.544 1.291 -12.178 1.00 63.00 131 GLY A CA 1
ATOM 1074 C C . GLY A 1 131 ? -26.375 1.339 -10.663 1.00 63.00 131 GLY A C 1
ATOM 1075 O O . GLY A 1 131 ? -25.359 1.850 -10.197 1.00 63.00 131 GLY A O 1
ATOM 1076 N N . THR A 1 132 ? -27.319 0.760 -9.914 1.00 64.12 132 THR A N 1
ATOM 1077 C CA . THR A 1 132 ? -27.239 0.655 -8.448 1.00 64.12 132 THR A CA 1
ATOM 1078 C C . THR A 1 132 ? -26.132 -0.306 -8.020 1.00 64.12 132 THR A C 1
ATOM 1080 O O . THR A 1 132 ? -25.272 0.089 -7.246 1.00 64.12 132 THR A O 1
ATOM 1083 N N . LEU A 1 133 ? -26.039 -1.498 -8.628 1.00 70.06 133 LEU A N 1
ATOM 1084 C CA . LEU A 1 133 ? -24.953 -2.452 -8.349 1.00 70.06 133 LEU A CA 1
ATOM 1085 C C . LEU A 1 133 ? -23.565 -1.857 -8.609 1.00 70.06 133 LEU A C 1
ATOM 1087 O O . LEU A 1 133 ? -22.644 -2.048 -7.821 1.00 70.06 133 LEU A O 1
ATOM 1091 N N . VAL A 1 134 ? -23.401 -1.120 -9.712 1.00 72.31 134 VAL A N 1
ATOM 1092 C CA . VAL A 1 134 ? -22.134 -0.444 -10.012 1.00 72.31 134 VAL A CA 1
ATOM 1093 C C . VAL A 1 134 ? -21.840 0.637 -8.978 1.00 72.31 134 VAL A C 1
ATOM 1095 O O . VAL A 1 134 ? -20.679 0.790 -8.616 1.00 72.31 134 VAL A O 1
ATOM 1098 N N . GLN A 1 135 ? -22.837 1.382 -8.495 1.00 69.88 135 GLN A N 1
ATOM 1099 C CA . GLN A 1 135 ? -22.626 2.385 -7.446 1.00 69.88 135 GLN A CA 1
ATOM 1100 C C . GLN A 1 135 ? -22.217 1.748 -6.119 1.00 69.88 135 GLN A C 1
ATOM 1102 O O . GLN A 1 135 ? -21.256 2.218 -5.519 1.00 69.88 135 GLN A O 1
ATOM 1107 N N . ASP A 1 136 ? -22.867 0.655 -5.729 1.00 71.75 136 ASP A N 1
ATOM 1108 C CA . ASP A 1 136 ? -22.575 -0.058 -4.485 1.00 71.75 136 ASP A CA 1
ATOM 1109 C C . ASP A 1 136 ? -21.199 -0.744 -4.525 1.00 71.75 136 ASP A C 1
ATOM 1111 O O . ASP A 1 136 ? -20.489 -0.783 -3.523 1.00 71.75 136 ASP A O 1
ATOM 1115 N N . ALA A 1 137 ? -20.777 -1.235 -5.696 1.00 79.69 137 ALA A N 1
ATOM 1116 C CA . ALA A 1 137 ? -19.464 -1.850 -5.890 1.00 79.69 137 ALA A CA 1
ATOM 1117 C C . ALA A 1 137 ? -18.330 -0.830 -6.119 1.00 79.69 137 ALA A C 1
ATOM 1119 O O . ALA A 1 137 ? -17.163 -1.159 -5.914 1.00 79.69 137 ALA A O 1
ATOM 1120 N N . SER A 1 138 ? -18.639 0.397 -6.563 1.00 79.62 138 SER A N 1
ATOM 1121 C CA . SER A 1 138 ? -17.625 1.396 -6.952 1.00 79.62 138 SER A CA 1
ATOM 1122 C C . SER A 1 138 ? -16.600 1.700 -5.850 1.00 79.62 138 SER A C 1
ATOM 1124 O O . SER A 1 138 ? -15.411 1.665 -6.172 1.00 79.62 138 SER A O 1
ATOM 1126 N N . PRO A 1 139 ? -16.998 1.932 -4.579 1.00 80.44 139 PRO A N 1
ATOM 1127 C CA . PRO A 1 139 ? -16.055 2.183 -3.487 1.00 80.44 139 PRO A CA 1
ATOM 1128 C C . PRO A 1 139 ? -14.997 1.088 -3.314 1.00 80.44 139 PRO A C 1
ATOM 1130 O O . PRO A 1 139 ? -13.854 1.387 -2.999 1.00 80.44 139 PRO A O 1
ATOM 1133 N N . PHE A 1 140 ? -15.347 -0.171 -3.588 1.00 82.94 140 PHE A N 1
ATOM 1134 C CA . PHE A 1 140 ? -14.421 -1.301 -3.485 1.00 82.94 140 PHE A CA 1
ATOM 1135 C C . PHE A 1 140 ? -13.515 -1.449 -4.716 1.00 82.94 140 PHE A C 1
ATOM 1137 O O . PHE A 1 140 ? -12.437 -2.026 -4.632 1.00 82.94 140 PHE A O 1
ATOM 1144 N N . LEU A 1 141 ? -13.936 -0.934 -5.876 1.00 85.25 141 LEU A N 1
ATOM 1145 C CA . LEU A 1 141 ? -13.212 -1.071 -7.146 1.00 85.25 141 LEU A CA 1
ATOM 1146 C C . LEU A 1 141 ? -12.259 0.099 -7.441 1.00 85.25 141 LEU A C 1
ATOM 1148 O O . LEU A 1 141 ? -11.365 -0.047 -8.288 1.00 85.25 141 LEU A O 1
ATOM 1152 N N . PHE A 1 142 ? -12.433 1.255 -6.784 1.00 85.88 142 PHE A N 1
ATOM 1153 C CA . PHE A 1 142 ? -11.527 2.397 -6.954 1.00 85.88 142 PHE A CA 1
ATOM 1154 C C . PHE A 1 142 ? -10.080 2.051 -6.569 1.00 85.88 142 PHE A C 1
ATOM 1156 O O . PHE A 1 142 ? -9.217 2.224 -7.441 1.00 85.88 142 PHE A O 1
ATOM 1163 N N . PRO A 1 143 ? -9.796 1.466 -5.384 1.00 89.56 143 PRO A N 1
ATOM 1164 C CA . PRO A 1 143 ? -8.432 1.098 -5.005 1.00 89.56 143 PRO A CA 1
ATOM 1165 C C . PRO A 1 143 ? -7.804 0.110 -5.992 1.00 89.56 143 PRO A C 1
ATOM 1167 O O . PRO A 1 143 ? -6.689 0.330 -6.456 1.00 89.56 143 PRO A O 1
ATOM 1170 N N . CYS A 1 144 ? -8.553 -0.906 -6.439 1.00 91.00 144 CYS A N 1
ATOM 1171 C CA . CYS A 1 144 ? -8.060 -1.878 -7.421 1.00 91.00 144 CYS A CA 1
ATOM 1172 C C . CYS A 1 144 ? -7.640 -1.218 -8.743 1.00 91.00 144 CYS A C 1
ATOM 1174 O O . CYS A 1 144 ? -6.636 -1.592 -9.350 1.00 91.00 144 CYS A O 1
ATOM 1176 N N . THR A 1 145 ? -8.403 -0.226 -9.211 1.00 89.75 145 THR A N 1
ATOM 1177 C CA . THR A 1 145 ? -8.096 0.482 -10.464 1.00 89.75 145 THR A CA 1
ATOM 1178 C C . THR A 1 145 ? -6.880 1.398 -10.309 1.00 89.75 145 THR A C 1
ATOM 1180 O O . THR A 1 145 ? -6.054 1.502 -11.225 1.00 89.75 145 THR A O 1
ATOM 1183 N N . ILE A 1 146 ? -6.762 2.055 -9.152 1.00 91.75 146 ILE A N 1
ATOM 1184 C CA . ILE A 1 146 ? -5.612 2.881 -8.770 1.00 91.75 146 ILE A CA 1
ATOM 1185 C C . ILE A 1 146 ? -4.341 2.022 -8.741 1.00 91.75 146 ILE A C 1
ATOM 1187 O O . ILE A 1 146 ? -3.371 2.357 -9.426 1.00 91.75 146 ILE A O 1
ATOM 1191 N N . GLU A 1 147 ? -4.370 0.887 -8.038 1.00 91.81 147 GLU A N 1
ATOM 1192 C CA . GLU A 1 147 ? -3.252 -0.056 -7.940 1.00 91.81 147 GLU A CA 1
ATOM 1193 C C . GLU A 1 147 ? -2.863 -0.628 -9.304 1.00 91.81 147 GLU A C 1
ATOM 1195 O O . GLU A 1 147 ? -1.695 -0.558 -9.691 1.00 91.81 147 GLU A O 1
ATOM 1200 N N . TYR A 1 148 ? -3.837 -1.123 -10.077 1.00 93.44 148 TYR A N 1
ATOM 1201 C CA . TYR A 1 148 ? -3.602 -1.656 -11.422 1.00 93.44 148 TYR A CA 1
ATOM 1202 C C . TYR A 1 148 ? -2.837 -0.660 -12.299 1.00 93.44 148 TYR A C 1
ATOM 1204 O O . TYR A 1 148 ? -1.849 -1.019 -12.948 1.00 93.44 148 TYR A O 1
ATOM 1212 N N . SER A 1 149 ? -3.275 0.602 -12.300 1.00 93.75 149 SER A N 1
ATOM 1213 C CA . SER A 1 149 ? -2.695 1.646 -13.144 1.00 93.75 149 SER A CA 1
ATOM 1214 C C . SER A 1 149 ? -1.252 1.966 -12.729 1.00 93.75 149 SER A C 1
ATOM 1216 O O . SER A 1 149 ? -0.381 2.111 -13.589 1.00 93.75 149 SER A O 1
ATOM 1218 N N . LEU A 1 150 ? -0.966 2.020 -11.422 1.00 92.88 150 LEU A N 1
ATOM 1219 C CA . LEU A 1 150 ? 0.386 2.258 -10.902 1.00 92.88 150 LEU A CA 1
ATOM 1220 C C . LEU A 1 150 ? 1.330 1.075 -11.154 1.00 92.88 150 LEU A C 1
ATOM 1222 O O . LEU A 1 150 ? 2.458 1.285 -11.606 1.00 92.88 150 LEU A O 1
ATOM 1226 N N . ILE A 1 151 ? 0.868 -0.161 -10.936 1.00 92.62 151 ILE A N 1
ATOM 1227 C CA . ILE A 1 151 ? 1.640 -1.383 -11.214 1.00 92.62 151 ILE A CA 1
ATOM 1228 C C . ILE A 1 151 ? 2.011 -1.439 -12.697 1.00 92.62 151 ILE A C 1
ATOM 1230 O O . ILE A 1 151 ? 3.176 -1.646 -13.046 1.00 92.62 151 ILE A O 1
ATOM 1234 N N . CYS A 1 152 ? 1.046 -1.191 -13.585 1.00 93.06 152 CYS A N 1
ATOM 1235 C CA . CYS A 1 152 ? 1.301 -1.178 -15.019 1.00 93.06 152 CYS A CA 1
ATOM 1236 C C . CYS A 1 152 ? 2.289 -0.076 -15.415 1.00 93.06 152 CYS A C 1
ATOM 1238 O O . CYS A 1 152 ? 3.215 -0.343 -16.181 1.00 93.06 152 CYS A O 1
ATOM 1240 N N . ALA A 1 153 ? 2.149 1.139 -14.873 1.00 93.56 153 ALA A N 1
ATOM 1241 C CA . ALA A 1 153 ? 3.095 2.224 -15.123 1.00 93.56 153 ALA A CA 1
ATOM 1242 C C . ALA A 1 153 ? 4.526 1.855 -14.684 1.00 93.56 153 ALA A C 1
ATOM 1244 O O . ALA A 1 153 ? 5.476 2.106 -15.429 1.00 93.56 153 ALA A O 1
ATOM 1245 N N . ALA A 1 154 ? 4.687 1.208 -13.525 1.00 91.12 154 ALA A N 1
ATOM 1246 C CA . ALA A 1 154 ? 5.985 0.759 -13.023 1.00 91.12 154 ALA A CA 1
ATOM 1247 C C . ALA A 1 154 ? 6.612 -0.333 -13.910 1.00 91.12 154 ALA A C 1
ATOM 1249 O O . ALA A 1 154 ? 7.777 -0.222 -14.301 1.00 91.12 154 ALA A O 1
ATOM 1250 N N . ILE A 1 155 ? 5.838 -1.353 -14.295 1.00 90.81 155 ILE A N 1
ATOM 1251 C CA . ILE A 1 155 ? 6.303 -2.430 -15.183 1.00 90.81 155 ILE A CA 1
ATOM 1252 C C . ILE A 1 155 ? 6.708 -1.866 -16.553 1.00 90.81 155 ILE A C 1
ATOM 1254 O O . ILE A 1 155 ? 7.802 -2.149 -17.051 1.00 90.81 155 ILE A O 1
ATOM 1258 N N . LEU A 1 156 ? 5.868 -1.010 -17.144 1.00 91.94 156 LEU A N 1
ATOM 1259 C CA . LEU A 1 156 ? 6.153 -0.357 -18.424 1.00 91.94 156 LEU A CA 1
ATOM 1260 C C . LEU A 1 156 ? 7.387 0.550 -18.337 1.00 91.94 156 LEU A C 1
ATOM 1262 O O . LEU A 1 156 ? 8.177 0.591 -19.282 1.00 91.94 156 LEU A O 1
ATOM 1266 N N . TYR A 1 157 ? 7.607 1.230 -17.208 1.00 91.00 157 TYR A N 1
ATOM 1267 C CA . TYR A 1 157 ? 8.825 2.006 -16.972 1.00 91.00 157 TYR A CA 1
ATOM 1268 C C . TYR A 1 157 ? 10.073 1.115 -16.969 1.00 91.00 157 TYR A C 1
ATOM 1270 O O . TYR A 1 157 ? 11.076 1.459 -17.600 1.00 91.00 157 TYR A O 1
ATOM 1278 N N . VAL A 1 158 ? 10.027 -0.050 -16.313 1.00 88.12 158 VAL A N 1
ATOM 1279 C CA . VAL A 1 158 ? 11.141 -1.013 -16.316 1.00 88.12 158 VAL A CA 1
ATOM 1280 C C . VAL A 1 158 ? 11.411 -1.530 -17.733 1.00 88.12 158 VAL A C 1
ATOM 1282 O O . VAL A 1 158 ? 12.569 -1.539 -18.167 1.00 88.12 158 VAL A O 1
ATOM 1285 N N . MET A 1 159 ? 10.365 -1.873 -18.493 1.00 87.75 159 MET A N 1
ATOM 1286 C CA . MET A 1 159 ? 10.482 -2.273 -19.904 1.00 87.75 159 MET A CA 1
ATOM 1287 C C . MET A 1 159 ? 11.106 -1.161 -20.760 1.00 87.75 159 MET A C 1
ATOM 1289 O O . MET A 1 159 ? 12.061 -1.399 -21.505 1.00 87.75 159 MET A O 1
ATOM 1293 N N . TRP A 1 160 ? 10.623 0.075 -20.615 1.00 89.50 160 TRP A N 1
ATOM 1294 C CA . TRP A 1 160 ? 11.136 1.237 -21.340 1.00 89.50 160 TRP A CA 1
ATOM 1295 C C . TRP A 1 160 ? 12.602 1.524 -21.003 1.00 89.50 160 TRP A C 1
ATOM 1297 O O . TRP A 1 160 ? 13.422 1.756 -21.901 1.00 89.50 160 TRP A O 1
ATOM 1307 N N . ARG A 1 161 ? 12.961 1.462 -19.715 1.00 86.62 161 ARG A N 1
ATOM 1308 C CA . ARG A 1 161 ? 14.336 1.659 -19.243 1.00 86.62 161 ARG A CA 1
ATOM 1309 C C . ARG A 1 161 ? 15.267 0.585 -19.802 1.00 86.62 161 ARG A C 1
ATOM 1311 O O . ARG A 1 161 ? 16.397 0.909 -20.159 1.00 86.62 161 ARG A O 1
ATOM 1318 N N . SER A 1 162 ? 14.801 -0.658 -19.917 1.00 83.44 162 SER A N 1
ATOM 1319 C CA . SER A 1 162 ? 15.568 -1.768 -20.494 1.00 83.44 162 SER A CA 1
ATOM 1320 C C . SER A 1 162 ? 15.923 -1.526 -21.969 1.00 83.44 162 SER A C 1
ATOM 1322 O O . SER A 1 162 ? 17.089 -1.609 -22.344 1.00 83.44 162 SER A O 1
ATOM 1324 N N . ILE A 1 163 ? 14.956 -1.094 -22.791 1.00 82.81 163 ILE A N 1
ATOM 1325 C CA . ILE A 1 163 ? 15.170 -0.753 -24.218 1.00 82.81 163 ILE A CA 1
ATOM 1326 C C . ILE A 1 163 ? 16.028 0.518 -24.388 1.00 82.81 163 ILE A C 1
ATOM 1328 O O . ILE A 1 163 ? 16.654 0.759 -25.432 1.00 82.81 163 ILE A O 1
ATOM 1332 N N . SER A 1 164 ? 16.032 1.380 -23.374 1.00 76.06 164 SER A N 1
ATOM 1333 C CA . SER A 1 164 ? 16.763 2.646 -23.394 1.00 76.06 164 SER A CA 1
ATOM 1334 C C . SER A 1 164 ? 18.248 2.497 -23.070 1.00 76.06 164 SER A C 1
ATOM 1336 O O . SER A 1 164 ? 19.044 3.312 -23.536 1.00 76.06 164 SER A O 1
ATOM 1338 N N . ARG A 1 165 ? 18.643 1.440 -22.347 1.00 75.69 165 ARG A N 1
ATOM 1339 C CA . ARG A 1 165 ? 20.052 1.166 -22.047 1.00 75.69 165 ARG A CA 1
ATOM 1340 C C . ARG A 1 165 ? 20.807 0.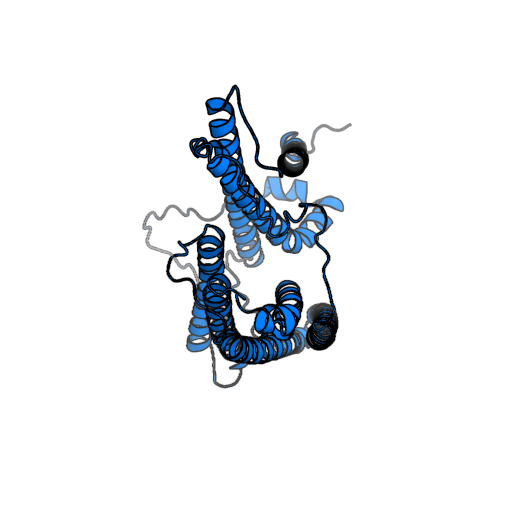727 -23.315 1.00 75.69 165 ARG A C 1
ATOM 1342 O O . ARG A 1 165 ? 20.309 -0.123 -24.057 1.00 75.69 165 ARG A O 1
ATOM 1349 N N . PRO A 1 166 ? 22.009 1.271 -23.582 1.00 63.00 166 PRO A N 1
ATOM 1350 C CA . PRO A 1 166 ? 22.892 0.728 -24.609 1.00 63.00 166 PRO A CA 1
ATOM 1351 C C . PRO A 1 166 ? 23.209 -0.733 -24.273 1.00 63.00 166 PRO A C 1
ATOM 1353 O O . PRO A 1 166 ? 23.514 -1.037 -23.119 1.00 63.00 166 PRO A O 1
ATOM 1356 N N . GLN A 1 167 ? 23.154 -1.641 -25.252 1.00 58.91 167 GLN A N 1
ATOM 1357 C CA . GLN A 1 167 ? 23.751 -2.960 -25.055 1.00 58.91 167 GLN A CA 1
ATOM 1358 C C . GLN A 1 167 ? 25.261 -2.759 -24.932 1.00 58.91 167 GLN A C 1
ATOM 1360 O O . GLN A 1 167 ? 25.933 -2.468 -25.917 1.00 58.91 167 GLN A O 1
ATOM 1365 N N . SER A 1 168 ? 25.798 -2.877 -23.720 1.00 49.69 168 SER A N 1
ATOM 1366 C CA . SER A 1 168 ? 27.224 -3.117 -23.551 1.00 49.69 168 SER A CA 1
ATOM 1367 C C . SER A 1 168 ? 27.492 -4.529 -24.061 1.00 49.69 168 SER A C 1
ATOM 1369 O O . SER A 1 168 ? 27.043 -5.495 -23.438 1.00 49.69 168 SER A O 1
ATOM 1371 N N . ASN A 1 169 ? 28.187 -4.658 -25.193 1.00 44.31 169 ASN A N 1
ATOM 1372 C CA . ASN A 1 169 ? 28.767 -5.938 -25.585 1.00 44.31 169 ASN A CA 1
ATOM 1373 C C . ASN A 1 169 ? 29.628 -6.419 -24.406 1.00 44.31 169 ASN A C 1
ATOM 1375 O O . ASN A 1 169 ? 30.523 -5.675 -23.991 1.00 44.31 169 ASN A O 1
ATOM 1379 N N . PRO A 1 170 ? 29.359 -7.593 -23.810 1.00 51.41 170 PRO A N 1
ATOM 1380 C CA . PRO A 1 170 ? 30.263 -8.120 -22.805 1.00 51.41 170 PRO A CA 1
ATOM 1381 C C . PRO A 1 170 ? 31.639 -8.299 -23.466 1.00 51.41 170 PRO A C 1
ATOM 1383 O O . PRO A 1 170 ? 31.696 -8.811 -24.589 1.00 51.41 170 PRO A O 1
ATOM 1386 N N . PRO A 1 171 ? 32.747 -7.874 -22.831 1.00 46.34 171 PRO A N 1
ATOM 1387 C CA . PRO A 1 171 ? 34.066 -8.226 -23.329 1.00 46.34 171 PRO A CA 1
ATOM 1388 C C . PRO A 1 171 ? 34.153 -9.754 -23.386 1.00 46.34 171 PRO A C 1
ATOM 1390 O O . PRO A 1 171 ? 33.904 -10.424 -22.382 1.00 46.34 171 PRO A O 1
ATOM 1393 N N . GLN A 1 172 ? 34.461 -10.294 -24.569 1.00 42.75 172 GLN A N 1
ATOM 1394 C CA . GLN A 1 172 ? 34.806 -11.700 -24.753 1.00 42.75 172 GLN A CA 1
ATOM 1395 C C . GLN A 1 172 ? 36.005 -12.003 -23.850 1.00 42.75 172 GLN A C 1
ATOM 1397 O O . GLN A 1 172 ? 37.140 -11.660 -24.170 1.00 42.75 172 GLN A O 1
ATOM 1402 N N . ARG A 1 173 ? 35.752 -12.592 -22.680 1.00 43.19 173 ARG A N 1
ATOM 1403 C CA . ARG A 1 173 ? 36.799 -13.243 -21.899 1.00 43.19 173 ARG A CA 1
ATOM 1404 C C . ARG A 1 173 ? 36.886 -14.687 -22.395 1.00 43.19 173 ARG A C 1
ATOM 1406 O O . ARG A 1 173 ? 35.838 -15.330 -22.451 1.00 43.19 173 ARG A O 1
ATOM 1413 N N . PRO A 1 174 ? 38.075 -15.177 -22.777 1.00 44.16 174 PRO A N 1
ATOM 1414 C CA . PRO A 1 174 ? 38.251 -16.565 -23.175 1.00 44.16 174 PRO A CA 1
ATOM 1415 C C . PRO A 1 174 ? 37.889 -17.501 -22.016 1.00 44.16 174 PRO A C 1
ATOM 1417 O O . PRO A 1 174 ? 38.152 -17.203 -20.849 1.00 44.16 174 PRO A O 1
ATOM 1420 N N . ASP A 1 175 ? 37.245 -18.609 -22.369 1.00 45.00 175 ASP A N 1
ATOM 1421 C CA . ASP A 1 175 ? 36.760 -19.644 -21.466 1.00 45.00 175 ASP A CA 1
ATOM 1422 C C . ASP A 1 175 ? 37.879 -20.196 -20.567 1.00 45.00 175 ASP A C 1
ATOM 1424 O O . ASP A 1 175 ? 38.766 -20.916 -21.019 1.00 45.00 175 ASP A O 1
ATOM 1428 N N . MET A 1 176 ? 37.801 -19.925 -19.262 1.00 38.12 176 MET A N 1
ATOM 1429 C CA . MET A 1 176 ? 38.453 -20.740 -18.235 1.00 38.12 176 MET A CA 1
ATOM 1430 C C . MET A 1 176 ? 37.484 -21.002 -17.080 1.00 38.12 176 MET A C 1
ATOM 1432 O O . MET A 1 176 ? 37.213 -20.148 -16.243 1.00 38.12 176 MET A O 1
ATOM 1436 N N . ILE A 1 177 ? 36.936 -22.219 -17.108 1.00 48.66 177 ILE A N 1
ATOM 1437 C CA . ILE A 1 177 ? 36.695 -23.136 -15.985 1.00 48.66 177 ILE A CA 1
ATOM 1438 C C . ILE A 1 177 ? 36.407 -22.467 -14.629 1.00 48.66 177 ILE A C 1
ATOM 1440 O O . ILE A 1 177 ? 37.305 -22.191 -13.841 1.00 48.66 177 ILE A O 1
ATOM 1444 N N . SER A 1 178 ? 35.122 -22.299 -14.317 1.00 36.28 178 SER A N 1
ATOM 1445 C CA . SER A 1 178 ? 34.493 -22.770 -13.067 1.00 36.28 178 SER A CA 1
ATOM 1446 C C . SER A 1 178 ? 33.072 -22.214 -12.982 1.00 36.28 178 SER A C 1
ATOM 1448 O O . SER A 1 178 ? 32.839 -21.020 -12.814 1.00 36.28 178 SER A O 1
ATOM 1450 N N . SER A 1 179 ? 32.084 -23.092 -13.131 1.00 38.53 179 SER A N 1
ATOM 1451 C CA . SER A 1 179 ? 30.691 -22.742 -12.881 1.00 38.53 179 SER A CA 1
ATOM 1452 C C . SER A 1 179 ? 30.419 -22.698 -11.376 1.00 38.53 179 SER A C 1
ATOM 1454 O O . SER A 1 179 ? 30.579 -23.726 -10.715 1.00 38.53 179 SER A O 1
ATOM 1456 N N . PRO A 1 180 ? 29.836 -21.622 -10.838 1.00 42.69 180 PRO A N 1
ATOM 1457 C CA . PRO A 1 180 ? 28.809 -21.751 -9.833 1.00 42.69 180 PRO A CA 1
ATOM 1458 C C . PRO A 1 180 ? 27.469 -21.688 -10.567 1.00 42.69 180 PRO A C 1
ATOM 1460 O O . PRO A 1 180 ? 27.066 -20.641 -11.062 1.00 42.69 180 PRO A O 1
ATOM 1463 N N . MET A 1 181 ? 26.828 -22.852 -10.699 1.00 40.69 181 MET A N 1
ATOM 1464 C CA . MET A 1 181 ? 25.386 -23.035 -10.887 1.00 40.69 181 MET A CA 1
ATOM 1465 C C . MET A 1 181 ? 24.669 -21.875 -11.611 1.00 40.69 181 MET A C 1
ATOM 1467 O O . MET A 1 181 ? 24.075 -21.003 -10.971 1.00 40.69 181 MET A O 1
ATOM 1471 N N . LYS A 1 182 ? 24.652 -21.892 -12.951 1.00 36.06 182 LYS A N 1
ATOM 1472 C CA . LYS A 1 182 ? 23.624 -21.169 -13.714 1.00 36.06 182 LYS A CA 1
ATOM 1473 C C . LYS A 1 182 ? 22.271 -21.766 -13.316 1.00 36.06 182 LYS A C 1
ATOM 1475 O O . LYS A 1 182 ? 21.853 -22.773 -13.877 1.00 36.06 182 LYS A O 1
ATOM 1480 N N . ARG A 1 183 ? 21.619 -21.193 -12.300 1.00 42.34 183 ARG A N 1
ATOM 1481 C CA . ARG A 1 183 ? 20.227 -21.513 -11.971 1.00 42.34 183 ARG A CA 1
ATOM 1482 C C . ARG A 1 183 ? 19.400 -21.199 -13.212 1.00 42.34 183 ARG A C 1
ATOM 1484 O O . ARG A 1 183 ? 19.403 -20.060 -13.677 1.00 42.34 183 ARG A O 1
ATOM 1491 N N . SER A 1 184 ? 18.747 -22.210 -13.771 1.00 38.34 184 SER A N 1
ATOM 1492 C CA . SER A 1 184 ? 17.744 -21.995 -14.805 1.00 38.34 184 SER A CA 1
ATOM 1493 C C . SER A 1 184 ? 16.642 -21.080 -14.236 1.00 38.34 184 SER A C 1
ATOM 1495 O O . SER A 1 184 ? 16.273 -21.231 -13.068 1.00 38.34 184 SER A O 1
ATOM 1497 N N . PRO A 1 185 ? 16.091 -20.134 -15.019 1.00 50.97 185 PRO A N 1
ATOM 1498 C CA . PRO A 1 185 ? 15.026 -19.238 -14.551 1.00 50.97 185 PRO A CA 1
ATOM 1499 C C . PRO A 1 185 ? 13.733 -19.972 -14.155 1.00 50.97 185 PRO A C 1
ATOM 1501 O O . PRO A 1 185 ? 12.878 -19.399 -13.493 1.00 50.97 185 PRO A O 1
ATOM 1504 N N . HIS A 1 186 ? 13.593 -21.244 -14.545 1.00 40.56 186 HIS A N 1
ATOM 1505 C CA . HIS A 1 186 ? 12.368 -22.031 -14.393 1.00 40.56 186 HIS A CA 1
ATOM 1506 C C . HIS A 1 186 ? 12.253 -22.827 -13.089 1.00 40.56 186 HIS A C 1
ATOM 1508 O O . HIS A 1 186 ? 11.249 -23.504 -12.894 1.00 40.56 186 HIS A O 1
ATOM 1514 N N . HIS A 1 187 ? 13.225 -22.749 -12.177 1.00 38.12 187 HIS A N 1
ATOM 1515 C CA . HIS A 1 187 ? 13.116 -23.409 -10.874 1.00 38.12 187 HIS A CA 1
ATOM 1516 C C . HIS A 1 187 ? 13.155 -22.391 -9.733 1.00 38.12 187 HIS A C 1
ATOM 1518 O O . HIS A 1 187 ? 14.111 -22.310 -8.959 1.00 38.12 187 HIS A O 1
ATOM 1524 N N . TYR A 1 188 ? 12.084 -21.603 -9.625 1.00 43.34 188 TYR A N 1
ATOM 1525 C CA . TYR A 1 188 ? 11.746 -20.911 -8.385 1.00 43.34 188 TYR A CA 1
ATOM 1526 C C . TYR A 1 188 ? 11.113 -21.932 -7.427 1.00 43.34 188 TYR A C 1
ATOM 1528 O O . TYR A 1 188 ? 9.896 -21.974 -7.261 1.00 43.34 188 TYR A O 1
ATOM 1536 N N . SER A 1 189 ? 11.923 -22.820 -6.834 1.00 45.50 189 SER A N 1
ATOM 1537 C CA . SER A 1 189 ? 11.426 -23.653 -5.737 1.00 45.50 189 SER A CA 1
ATOM 1538 C C . SER A 1 189 ? 11.378 -22.828 -4.463 1.00 45.50 189 SER A C 1
ATOM 1540 O O . SER A 1 189 ? 12.391 -22.359 -3.933 1.00 45.50 189 SER A O 1
ATOM 1542 N N . VAL A 1 190 ? 10.167 -22.646 -3.950 1.00 55.53 190 VAL A N 1
ATOM 1543 C CA . VAL A 1 190 ? 9.956 -22.126 -2.604 1.00 55.53 190 VAL A CA 1
ATOM 1544 C C . VAL A 1 190 ? 10.332 -23.243 -1.629 1.00 55.53 190 VAL A C 1
ATOM 1546 O O . VAL A 1 190 ? 9.501 -24.042 -1.214 1.00 55.53 190 VAL A O 1
ATOM 1549 N N . ASP A 1 191 ? 11.618 -23.347 -1.290 1.00 57.41 191 ASP A N 1
ATOM 1550 C CA . ASP A 1 191 ? 12.096 -24.376 -0.361 1.00 57.41 191 ASP A CA 1
ATOM 1551 C C . ASP A 1 191 ? 11.616 -24.066 1.069 1.00 57.41 191 ASP A C 1
ATOM 1553 O O . ASP A 1 191 ? 12.362 -23.469 1.844 1.00 57.41 191 ASP A O 1
ATOM 1557 N N . CYS A 1 192 ? 10.411 -24.463 1.477 1.00 58.38 192 CYS A N 1
ATOM 1558 C CA . CYS A 1 192 ? 9.876 -24.204 2.829 1.00 58.38 192 CYS A CA 1
ATOM 1559 C C . CYS A 1 192 ? 10.669 -24.870 3.977 1.00 58.38 192 CYS A C 1
ATOM 1561 O O . CYS A 1 192 ? 10.383 -24.645 5.158 1.00 58.38 192 CYS A O 1
ATOM 1563 N N . ALA A 1 193 ? 11.701 -25.659 3.661 1.00 59.78 193 ALA A N 1
ATOM 1564 C CA . ALA A 1 193 ? 12.624 -26.223 4.636 1.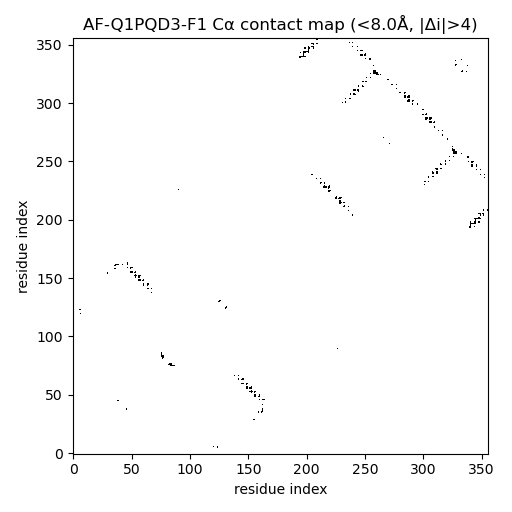00 59.78 193 ALA A CA 1
ATOM 1565 C C . ALA A 1 193 ? 13.198 -25.114 5.544 1.00 59.78 193 ALA A C 1
ATOM 1567 O O . ALA A 1 193 ? 13.865 -24.184 5.076 1.00 59.78 193 ALA A O 1
ATOM 1568 N N . ARG A 1 194 ? 12.940 -25.232 6.856 1.00 67.31 194 ARG A N 1
ATOM 1569 C CA . ARG A 1 194 ? 13.357 -24.291 7.922 1.00 67.31 194 ARG A CA 1
ATOM 1570 C C . ARG A 1 194 ? 12.679 -22.906 7.924 1.00 67.31 194 ARG A C 1
ATOM 1572 O O . ARG A 1 194 ? 13.236 -21.981 8.493 1.00 67.31 194 ARG A O 1
ATOM 1579 N N . ALA A 1 195 ? 11.508 -22.753 7.299 1.00 78.69 195 ALA A N 1
ATOM 1580 C CA . ALA A 1 195 ? 10.680 -21.536 7.400 1.00 78.69 195 ALA A CA 1
ATOM 1581 C C . ALA A 1 195 ? 9.293 -21.785 8.036 1.00 78.69 195 ALA A C 1
ATOM 1583 O O . ALA A 1 195 ? 8.509 -20.858 8.223 1.00 78.69 195 ALA A O 1
ATOM 1584 N N . HIS A 1 196 ? 8.994 -23.043 8.373 1.00 83.25 196 HIS A N 1
ATOM 1585 C CA . HIS A 1 196 ? 7.663 -23.509 8.768 1.00 83.25 196 HIS A CA 1
ATOM 1586 C C . HIS A 1 196 ? 7.101 -22.818 10.019 1.00 83.25 196 HIS A C 1
ATOM 1588 O O . HIS A 1 196 ? 5.903 -22.571 10.062 1.00 83.25 196 HIS A O 1
ATOM 1594 N N . LYS A 1 197 ? 7.936 -22.460 11.007 1.00 86.75 197 LYS A N 1
ATOM 1595 C CA . LYS A 1 197 ? 7.469 -21.767 12.220 1.00 86.75 197 LYS A CA 1
ATOM 1596 C C . LYS A 1 197 ? 6.946 -20.369 11.905 1.00 86.75 197 LYS A C 1
ATOM 1598 O O . LYS A 1 197 ? 5.826 -20.038 12.276 1.00 86.75 197 LYS A O 1
ATOM 1603 N N . GLY A 1 198 ? 7.739 -19.581 11.175 1.00 88.62 198 GLY A N 1
ATOM 1604 C CA . GLY A 1 198 ? 7.343 -18.240 10.747 1.00 88.62 198 GLY A CA 1
ATOM 1605 C C . GLY A 1 198 ? 6.119 -18.267 9.834 1.00 88.62 198 GLY A C 1
ATOM 1606 O O . GLY A 1 198 ? 5.199 -17.478 10.019 1.00 88.62 198 GLY A O 1
ATOM 1607 N N . LEU A 1 199 ? 6.067 -19.231 8.909 1.00 90.69 199 LEU A N 1
ATOM 1608 C CA . LEU A 1 199 ? 4.910 -19.435 8.039 1.00 90.69 199 LEU A CA 1
ATOM 1609 C C . LEU A 1 199 ? 3.640 -19.776 8.834 1.00 90.69 199 LEU A C 1
ATOM 1611 O O . LEU A 1 199 ? 2.605 -19.170 8.596 1.00 90.69 199 LEU A O 1
ATOM 1615 N N . PHE A 1 200 ? 3.710 -20.712 9.785 1.00 93.50 200 PHE A N 1
ATOM 1616 C CA . PHE A 1 200 ? 2.549 -21.142 10.570 1.00 93.50 200 PHE A CA 1
ATOM 1617 C C . PHE A 1 200 ? 1.990 -20.013 11.442 1.00 93.50 200 PHE A C 1
ATOM 1619 O O . PHE A 1 200 ? 0.787 -19.770 11.432 1.00 93.50 200 PHE A O 1
ATOM 1626 N N . VAL A 1 201 ? 2.862 -19.279 12.145 1.00 94.31 201 VAL A N 1
ATOM 1627 C CA . VAL A 1 201 ? 2.444 -18.116 12.945 1.00 94.31 201 VAL A CA 1
ATOM 1628 C C . VAL A 1 201 ? 1.890 -17.008 12.043 1.00 94.31 201 VAL A C 1
ATOM 1630 O O . VAL A 1 201 ? 0.894 -16.383 12.387 1.00 94.31 201 VAL A O 1
ATOM 1633 N N . GLY A 1 202 ? 2.476 -16.801 10.861 1.00 94.81 202 GLY A N 1
ATOM 1634 C CA . GLY A 1 202 ? 1.962 -15.848 9.878 1.00 94.81 202 GLY A CA 1
ATOM 1635 C C . GLY A 1 202 ? 0.561 -16.214 9.385 1.00 94.81 202 GLY A C 1
ATOM 1636 O O . GLY A 1 202 ? -0.319 -15.361 9.364 1.00 94.81 202 GLY A O 1
ATOM 1637 N N . ILE A 1 203 ? 0.330 -17.487 9.044 1.00 94.94 203 ILE A N 1
ATOM 1638 C CA . ILE A 1 203 ? -0.992 -17.988 8.632 1.00 94.94 203 ILE A CA 1
ATOM 1639 C C . ILE A 1 203 ? -2.008 -17.820 9.764 1.00 94.94 203 ILE A C 1
ATOM 1641 O O . ILE A 1 203 ? -3.137 -17.422 9.499 1.00 94.94 203 ILE A O 1
ATOM 1645 N N . LEU A 1 204 ? -1.618 -18.078 11.016 1.00 96.12 204 LEU A N 1
ATOM 1646 C CA . LEU A 1 204 ? -2.491 -17.848 12.167 1.00 96.12 204 LEU A CA 1
ATOM 1647 C C . LEU A 1 204 ? -2.928 -16.378 12.255 1.00 96.12 204 LEU A C 1
ATOM 1649 O O . LEU A 1 204 ? -4.120 -16.122 12.401 1.00 96.12 204 LEU A O 1
ATOM 1653 N N . ILE A 1 205 ? -1.996 -15.425 12.116 1.00 96.00 205 ILE A N 1
ATOM 1654 C CA . ILE A 1 205 ? -2.331 -13.991 12.093 1.00 96.00 205 ILE A CA 1
ATOM 1655 C C . ILE A 1 205 ? -3.259 -13.676 10.919 1.00 96.00 205 ILE A C 1
ATOM 1657 O O . ILE A 1 205 ? -4.289 -13.052 11.133 1.00 96.00 205 ILE A O 1
ATOM 1661 N N . LEU A 1 206 ? -2.964 -14.169 9.713 1.00 96.06 206 LEU A N 1
ATOM 1662 C CA . LEU A 1 206 ? -3.814 -13.956 8.539 1.00 96.06 206 LEU A CA 1
ATOM 1663 C C . LEU A 1 206 ? -5.247 -14.469 8.753 1.00 96.06 206 LEU A C 1
ATOM 1665 O O . LEU A 1 206 ? -6.202 -13.781 8.408 1.00 96.06 206 LEU A O 1
ATOM 1669 N N . VAL A 1 207 ? -5.416 -15.657 9.341 1.00 97.06 207 VAL A N 1
ATOM 1670 C CA . VAL A 1 207 ? -6.745 -16.209 9.653 1.00 97.06 207 VAL A CA 1
ATOM 1671 C C . VAL A 1 207 ? -7.475 -15.332 10.670 1.00 97.06 207 VAL A C 1
ATOM 1673 O O . VAL A 1 207 ? -8.650 -15.032 10.469 1.00 97.06 207 VAL A O 1
ATOM 1676 N N . LEU A 1 208 ? -6.795 -14.891 11.733 1.00 96.00 208 LEU A N 1
ATOM 1677 C CA . LEU A 1 208 ? -7.382 -13.989 12.729 1.00 96.00 208 LEU A CA 1
ATOM 1678 C C . LEU A 1 208 ? -7.785 -12.643 12.110 1.00 96.00 208 LEU A C 1
ATOM 1680 O O . LEU A 1 208 ? -8.866 -12.145 12.409 1.00 96.00 208 LEU A O 1
ATOM 1684 N N . THR A 1 209 ? -6.974 -12.102 11.200 1.00 96.75 209 THR A N 1
ATOM 1685 C CA . THR A 1 209 ? -7.294 -10.895 10.430 1.00 96.75 209 THR A CA 1
ATOM 1686 C C . THR A 1 209 ? -8.530 -11.087 9.556 1.00 96.75 209 THR A C 1
ATOM 1688 O O . THR A 1 209 ? -9.424 -10.249 9.569 1.00 96.75 209 THR A O 1
ATOM 1691 N N . ILE A 1 210 ? -8.641 -12.211 8.840 1.00 96.31 210 ILE A N 1
ATOM 1692 C CA . ILE A 1 210 ? -9.830 -12.509 8.025 1.00 96.31 210 ILE A CA 1
ATOM 1693 C C . ILE A 1 210 ? -11.084 -12.605 8.907 1.00 96.31 210 ILE A C 1
ATOM 1695 O O . ILE A 1 210 ? -12.133 -12.079 8.539 1.00 96.31 210 ILE A O 1
ATOM 1699 N N . ILE A 1 211 ? -10.988 -13.244 10.078 1.00 96.44 211 ILE A N 1
ATOM 1700 C CA . ILE A 1 211 ? -12.099 -13.318 11.039 1.00 96.44 211 ILE A CA 1
ATOM 1701 C C . ILE A 1 211 ? -12.490 -11.914 11.522 1.00 96.44 211 ILE A C 1
ATOM 1703 O O . ILE A 1 211 ? -13.679 -11.597 11.525 1.00 96.44 211 ILE A O 1
ATOM 1707 N N . SER A 1 212 ? -11.511 -11.072 11.868 1.00 96.19 212 SER A N 1
ATOM 1708 C CA . SER A 1 212 ? -11.728 -9.672 12.263 1.00 96.19 212 SER A CA 1
ATOM 1709 C C . SER A 1 212 ? -12.455 -8.881 11.169 1.00 96.19 212 SER A C 1
ATOM 1711 O O . SER A 1 212 ? -13.494 -8.285 11.431 1.00 96.19 212 SER A O 1
ATOM 1713 N N . LEU A 1 213 ? -12.032 -8.990 9.903 1.00 94.44 213 LEU A N 1
ATOM 1714 C CA . LEU A 1 213 ? -12.703 -8.317 8.783 1.00 94.44 213 LEU A CA 1
ATOM 1715 C C . LEU A 1 213 ? -14.152 -8.773 8.581 1.00 94.44 213 LEU A C 1
ATOM 1717 O O . LEU A 1 213 ? -15.033 -7.950 8.325 1.00 94.44 213 LEU A O 1
ATOM 1721 N N . ILE A 1 214 ? -14.432 -10.072 8.722 1.00 95.19 214 ILE A N 1
ATOM 1722 C CA . ILE A 1 214 ? -15.808 -10.585 8.648 1.00 95.19 214 ILE A CA 1
ATOM 1723 C C . ILE A 1 214 ? -16.658 -9.980 9.772 1.00 95.19 214 ILE A C 1
ATOM 1725 O O . ILE A 1 214 ? -17.778 -9.531 9.520 1.00 95.19 214 ILE A O 1
ATOM 1729 N N . ILE A 1 215 ? -16.127 -9.936 10.998 1.00 94.38 215 ILE A N 1
ATOM 1730 C CA . ILE A 1 215 ? -16.800 -9.325 12.150 1.00 94.38 215 ILE A CA 1
ATOM 1731 C C . ILE A 1 215 ? -17.053 -7.838 11.875 1.00 94.38 215 ILE A C 1
ATOM 1733 O O . ILE A 1 215 ? -18.194 -7.392 12.006 1.00 94.38 215 ILE A O 1
ATOM 1737 N N . PHE A 1 216 ? -16.053 -7.094 11.402 1.00 94.62 216 PHE A N 1
ATOM 1738 C CA . PHE A 1 216 ? -16.187 -5.687 11.030 1.00 94.62 216 PHE A CA 1
ATOM 1739 C C . PHE A 1 216 ? -17.333 -5.456 10.036 1.00 94.62 216 PHE A C 1
ATOM 1741 O O . PHE A 1 216 ? -18.214 -4.639 10.308 1.00 94.62 216 PHE A O 1
ATOM 1748 N N . PHE A 1 217 ? -17.394 -6.200 8.924 1.00 91.44 217 PHE A N 1
ATOM 1749 C CA . PHE A 1 217 ? -18.456 -6.028 7.921 1.00 91.44 217 PHE A CA 1
ATOM 1750 C C . PHE A 1 217 ? -19.857 -6.366 8.456 1.00 91.44 217 PHE A C 1
ATOM 1752 O O . PHE A 1 217 ? -20.846 -5.716 8.092 1.00 91.44 217 PHE A O 1
ATOM 1759 N N . VAL A 1 218 ? -19.962 -7.350 9.352 1.00 94.12 218 VAL A N 1
ATOM 1760 C CA . VAL A 1 218 ? -21.232 -7.700 10.003 1.00 94.12 218 VAL A CA 1
ATOM 1761 C C . VAL A 1 218 ? -21.667 -6.607 10.985 1.00 94.12 218 VAL A C 1
ATOM 1763 O O . VAL A 1 218 ? -22.837 -6.213 10.980 1.00 94.12 218 VAL A O 1
ATOM 1766 N N . LEU A 1 219 ? -20.745 -6.084 11.799 1.00 90.75 219 LEU A N 1
ATOM 1767 C CA . LEU A 1 219 ? -21.038 -5.075 12.821 1.00 90.75 219 LEU A CA 1
ATOM 1768 C C . LEU A 1 219 ? -21.280 -3.687 12.216 1.00 90.75 219 LEU A C 1
ATOM 1770 O O . LEU A 1 219 ? -22.215 -3.007 12.633 1.00 90.75 219 LEU A O 1
ATOM 1774 N N . ILE A 1 220 ? -20.510 -3.274 11.202 1.00 89.00 220 ILE A N 1
ATOM 1775 C CA . ILE A 1 220 ? -20.652 -1.952 10.565 1.00 89.00 220 ILE A CA 1
ATOM 1776 C C . ILE A 1 220 ? -21.999 -1.791 9.848 1.00 89.00 220 ILE A C 1
ATOM 1778 O O . ILE A 1 220 ? -22.505 -0.679 9.703 1.00 89.00 220 ILE A O 1
ATOM 1782 N N . SER A 1 221 ? -22.613 -2.908 9.445 1.00 88.69 221 SER A N 1
ATOM 1783 C CA . SER A 1 221 ? -23.948 -2.942 8.841 1.00 88.69 221 SER A CA 1
ATOM 1784 C C . SER A 1 221 ? -25.065 -2.608 9.841 1.00 88.69 221 SER A C 1
ATOM 1786 O O . SER A 1 221 ? -26.206 -2.366 9.440 1.00 88.69 221 SER A O 1
ATOM 1788 N N . ARG A 1 222 ? -24.770 -2.597 11.149 1.00 89.44 222 ARG A N 1
ATOM 1789 C CA . ARG A 1 222 ? -25.725 -2.293 12.220 1.00 89.44 222 ARG A CA 1
ATOM 1790 C C . ARG A 1 222 ? -25.337 -0.972 12.900 1.00 89.44 222 ARG A C 1
ATOM 1792 O O . ARG A 1 222 ? -24.287 -0.914 13.535 1.00 89.44 222 ARG A O 1
ATOM 1799 N N . PRO A 1 223 ? -26.175 0.083 12.847 1.00 87.50 223 PRO A N 1
ATOM 1800 C CA . PRO A 1 223 ? -25.805 1.418 13.334 1.00 87.50 223 PRO A CA 1
ATOM 1801 C C . PRO A 1 223 ? -25.458 1.451 14.831 1.00 87.50 223 PRO A C 1
ATOM 1803 O O . PRO A 1 223 ? -24.612 2.238 15.242 1.00 87.50 223 PRO A O 1
ATOM 1806 N N . GLU A 1 224 ? -26.062 0.569 15.631 1.00 91.56 224 GLU A N 1
ATOM 1807 C CA . GLU A 1 224 ? -25.804 0.437 17.072 1.00 91.56 224 GLU A CA 1
ATOM 1808 C C . GLU A 1 224 ? -24.399 -0.103 17.387 1.00 91.56 224 GLU A C 1
ATOM 1810 O O . GLU A 1 224 ? -23.838 0.205 18.435 1.00 91.56 224 GLU A O 1
ATOM 1815 N N . PHE A 1 225 ? -23.802 -0.869 16.467 1.00 91.06 225 PHE A N 1
ATOM 1816 C CA . PHE A 1 225 ? -22.527 -1.562 16.673 1.00 91.06 225 PHE A CA 1
ATOM 1817 C C . PHE A 1 225 ? -21.349 -0.923 15.929 1.00 91.06 225 PHE A C 1
ATOM 1819 O O . PHE A 1 225 ? -20.233 -1.427 16.021 1.00 91.06 225 PHE A O 1
ATOM 1826 N N . VAL A 1 226 ? -21.551 0.208 15.241 1.00 88.75 226 VAL A N 1
ATOM 1827 C CA . VAL A 1 226 ? -20.505 0.879 14.442 1.00 88.75 226 VAL A CA 1
ATOM 1828 C C . VAL A 1 226 ? -19.271 1.226 15.277 1.00 88.75 226 VAL A C 1
ATOM 1830 O O . VAL A 1 226 ? -18.156 0.975 14.831 1.00 88.75 226 VAL A O 1
ATOM 1833 N N . SER A 1 227 ? -19.456 1.760 16.490 1.00 87.25 227 SER A N 1
ATOM 1834 C CA . SER A 1 227 ? -18.334 2.094 17.383 1.00 87.25 227 SER A CA 1
ATOM 1835 C C . SER A 1 227 ? -17.530 0.845 17.757 1.00 87.25 227 SER A C 1
ATOM 1837 O O . SER A 1 227 ? -16.314 0.818 17.605 1.00 87.25 227 SER A O 1
ATOM 1839 N N . MET A 1 228 ? -18.228 -0.232 18.136 1.00 88.75 228 MET A N 1
ATOM 1840 C CA . MET A 1 228 ? -17.601 -1.514 18.461 1.00 88.75 228 MET A CA 1
ATOM 1841 C C . MET A 1 228 ? -16.853 -2.111 17.264 1.00 88.75 228 MET A C 1
ATOM 1843 O O . MET A 1 228 ? -15.753 -2.614 17.451 1.00 88.75 228 MET A O 1
ATOM 1847 N N . ALA A 1 229 ? -17.403 -2.008 16.048 1.00 92.25 229 ALA A N 1
ATOM 1848 C CA . ALA A 1 229 ? -16.732 -2.444 14.821 1.00 92.25 229 ALA A CA 1
ATOM 1849 C C . ALA A 1 229 ? -15.407 -1.699 14.601 1.00 92.25 229 ALA A C 1
ATOM 1851 O O . ALA A 1 229 ? -14.387 -2.321 14.325 1.00 92.25 229 ALA A O 1
ATOM 1852 N N . VAL A 1 230 ? -15.410 -0.369 14.745 1.00 90.25 230 VAL A N 1
ATOM 1853 C CA . VAL A 1 230 ? -14.203 0.453 14.560 1.00 90.25 230 VAL A CA 1
ATOM 1854 C C . VAL A 1 230 ? -13.164 0.153 15.641 1.00 90.25 230 VAL A C 1
ATOM 1856 O O . VAL A 1 230 ? -11.984 0.011 15.332 1.00 90.25 230 VAL A O 1
ATOM 1859 N N . THR A 1 231 ? -13.577 0.021 16.903 1.00 91.31 231 THR A N 1
ATOM 1860 C CA . THR A 1 231 ? -12.671 -0.352 17.997 1.00 91.31 231 THR A CA 1
ATOM 1861 C C . THR A 1 231 ? -12.058 -1.735 17.780 1.00 91.31 231 THR A C 1
ATOM 1863 O O . THR A 1 231 ? -10.857 -1.895 17.976 1.00 91.31 231 THR A O 1
ATOM 1866 N N . GLU A 1 232 ? -12.854 -2.718 17.357 1.00 94.31 232 GLU A N 1
ATOM 1867 C CA . GLU A 1 232 ? -12.402 -4.091 17.113 1.00 94.31 232 GLU A CA 1
ATOM 1868 C C . GLU A 1 232 ? -11.311 -4.147 16.037 1.00 94.31 232 GLU A C 1
ATOM 1870 O O . GLU A 1 232 ? -10.211 -4.630 16.324 1.00 94.31 232 GLU A O 1
ATOM 1875 N N . VAL A 1 233 ? -11.557 -3.562 14.859 1.00 94.19 233 VAL A N 1
ATOM 1876 C CA . VAL A 1 233 ? -10.564 -3.558 13.775 1.00 94.19 233 VAL A CA 1
ATOM 1877 C C . VAL A 1 233 ? -9.319 -2.753 14.156 1.00 94.19 233 VAL A C 1
ATOM 1879 O O . VAL A 1 233 ? -8.203 -3.194 13.902 1.00 94.19 233 VAL A O 1
ATOM 1882 N N . THR A 1 234 ? -9.478 -1.635 14.876 1.00 93.31 234 THR A N 1
ATOM 1883 C CA . THR A 1 234 ? -8.340 -0.810 15.321 1.00 93.31 234 THR A CA 1
ATOM 1884 C C . THR A 1 234 ? -7.457 -1.557 16.330 1.00 93.31 234 THR A C 1
ATOM 1886 O O . THR A 1 234 ? -6.234 -1.429 16.309 1.00 93.31 234 THR A O 1
ATOM 1889 N N . ILE A 1 235 ? -8.044 -2.370 17.218 1.00 94.69 235 ILE A N 1
ATOM 1890 C CA . ILE A 1 235 ? -7.277 -3.241 18.123 1.00 94.69 235 ILE A CA 1
ATOM 1891 C C . ILE A 1 235 ? -6.555 -4.333 17.324 1.00 94.69 235 ILE A C 1
ATOM 1893 O O . ILE A 1 235 ? -5.388 -4.613 17.606 1.00 94.69 235 ILE A O 1
ATOM 1897 N N . CYS A 1 236 ? -7.217 -4.936 16.330 1.00 95.94 236 CYS A N 1
ATOM 1898 C CA . CYS A 1 236 ? -6.597 -5.927 15.450 1.00 95.94 236 CYS A CA 1
ATOM 1899 C C . CYS A 1 236 ? -5.365 -5.345 14.736 1.00 95.94 236 CYS A C 1
ATOM 1901 O O . CYS A 1 236 ? -4.278 -5.920 14.817 1.00 95.94 236 CYS A O 1
ATOM 1903 N N . GLU A 1 237 ? -5.503 -4.164 14.126 1.00 95.38 237 GLU A N 1
ATOM 1904 C CA . GLU A 1 237 ? -4.406 -3.433 13.485 1.00 95.38 237 GLU A CA 1
ATOM 1905 C C . GLU A 1 237 ? -3.259 -3.147 14.455 1.00 95.38 237 GLU A C 1
ATOM 1907 O O . GLU A 1 237 ? -2.104 -3.443 14.148 1.00 95.38 237 GLU A O 1
ATOM 1912 N N . LEU A 1 238 ? -3.560 -2.651 15.659 1.00 96.00 238 LEU A N 1
ATOM 1913 C CA . LEU A 1 238 ? -2.544 -2.349 16.665 1.00 96.00 238 LEU A CA 1
ATOM 1914 C C . LEU A 1 238 ? -1.737 -3.597 17.061 1.00 96.00 238 LEU A C 1
ATOM 1916 O O . LEU A 1 238 ? -0.513 -3.529 17.211 1.00 96.00 238 LEU A O 1
ATOM 1920 N N . LEU A 1 239 ? -2.397 -4.752 17.199 1.00 96.19 239 LEU A N 1
ATOM 1921 C CA . LEU A 1 239 ? -1.734 -6.031 17.472 1.00 96.19 239 LEU A CA 1
ATOM 1922 C C . LEU A 1 239 ? -0.863 -6.484 16.293 1.00 96.19 239 LEU A C 1
ATOM 1924 O O . LEU A 1 239 ? 0.258 -6.964 16.500 1.00 96.19 239 LEU A O 1
ATOM 1928 N N . ILE A 1 240 ? -1.340 -6.309 15.060 1.00 96.75 240 ILE A N 1
ATOM 1929 C CA . ILE A 1 240 ? -0.575 -6.631 13.851 1.00 96.75 240 ILE A CA 1
ATOM 1930 C C . ILE A 1 240 ? 0.655 -5.724 13.744 1.00 96.75 240 ILE A C 1
ATOM 1932 O O . ILE A 1 240 ? 1.767 -6.234 13.608 1.00 96.75 240 ILE A O 1
ATOM 1936 N N . TYR A 1 241 ? 0.510 -4.405 13.901 1.00 97.38 241 TYR A N 1
ATOM 1937 C CA . TYR A 1 241 ? 1.635 -3.467 13.893 1.00 97.38 241 TYR A CA 1
ATOM 1938 C C . TYR A 1 241 ? 2.631 -3.751 15.018 1.00 97.38 241 TYR A C 1
ATOM 1940 O O . TYR A 1 241 ? 3.841 -3.748 14.780 1.00 97.38 241 TYR A O 1
ATOM 1948 N N . GLY A 1 242 ? 2.154 -4.053 16.228 1.00 96.88 242 GLY A N 1
ATOM 1949 C CA . GLY A 1 242 ? 3.010 -4.394 17.364 1.00 96.88 242 GLY A CA 1
ATOM 1950 C C . GLY A 1 242 ? 3.827 -5.664 17.121 1.00 96.88 242 GLY A C 1
ATOM 1951 O O . GLY A 1 242 ? 5.054 -5.658 17.249 1.00 96.88 242 GLY A O 1
ATOM 1952 N N . THR A 1 243 ? 3.171 -6.752 16.710 1.00 96.19 243 THR A N 1
ATOM 1953 C CA . THR A 1 243 ? 3.855 -8.021 16.404 1.00 96.19 243 THR A CA 1
ATOM 1954 C C . THR A 1 243 ? 4.795 -7.895 15.204 1.00 96.19 243 THR A C 1
ATOM 1956 O O . THR A 1 243 ? 5.904 -8.439 15.237 1.00 96.19 243 THR A O 1
ATOM 1959 N N . ALA A 1 244 ? 4.413 -7.126 14.182 1.00 97.44 244 ALA A N 1
ATOM 1960 C CA . ALA A 1 244 ? 5.257 -6.850 13.029 1.00 97.44 244 ALA A CA 1
ATOM 1961 C C . ALA A 1 244 ? 6.490 -6.013 13.395 1.00 97.44 244 ALA A C 1
ATOM 1963 O O . ALA A 1 244 ? 7.595 -6.347 12.971 1.00 97.44 244 ALA A O 1
ATOM 1964 N N . THR A 1 245 ? 6.341 -5.009 14.262 1.00 97.50 245 THR A N 1
ATOM 1965 C CA . THR A 1 245 ? 7.465 -4.207 14.774 1.00 97.50 245 THR A CA 1
ATOM 1966 C C . THR A 1 245 ? 8.447 -5.079 15.552 1.00 97.50 245 THR A C 1
ATOM 1968 O O . THR A 1 245 ? 9.650 -5.044 15.308 1.00 97.50 245 THR A O 1
ATOM 1971 N N . ILE A 1 246 ? 7.959 -5.932 16.457 1.00 96.50 246 ILE A N 1
ATOM 1972 C CA . ILE A 1 246 ? 8.827 -6.845 17.217 1.00 96.50 246 ILE A CA 1
ATOM 1973 C C . ILE A 1 246 ? 9.596 -7.767 16.264 1.00 96.50 246 ILE A C 1
ATOM 1975 O O . ILE A 1 246 ? 10.810 -7.936 16.393 1.00 96.50 246 ILE A O 1
ATOM 1979 N N . ALA A 1 247 ? 8.917 -8.341 15.274 1.00 96.06 247 ALA A N 1
ATOM 1980 C CA . ALA A 1 247 ? 9.553 -9.210 14.297 1.00 96.06 247 ALA A CA 1
ATOM 1981 C C . ALA A 1 247 ? 10.559 -8.477 13.400 1.00 96.06 247 ALA A C 1
ATOM 1983 O O . ALA A 1 247 ? 11.619 -9.040 13.133 1.00 96.06 247 ALA A O 1
ATOM 1984 N N . THR A 1 248 ? 10.294 -7.240 12.966 1.00 96.56 248 THR A N 1
ATOM 1985 C CA . THR A 1 248 ? 11.261 -6.455 12.178 1.00 96.56 248 THR A CA 1
ATOM 1986 C C . THR A 1 248 ? 12.499 -6.107 13.003 1.00 96.56 248 THR A C 1
ATOM 1988 O O . THR A 1 248 ? 13.614 -6.271 12.507 1.00 96.56 248 THR A O 1
ATOM 1991 N N . LEU A 1 249 ? 12.342 -5.740 14.281 1.00 95.62 249 LEU A N 1
ATOM 1992 C CA . LEU A 1 249 ? 13.459 -5.528 15.211 1.00 95.62 249 LEU A CA 1
ATOM 1993 C C . LEU A 1 249 ? 14.299 -6.805 15.397 1.00 95.62 249 LEU A C 1
ATOM 1995 O O . LEU A 1 249 ? 15.524 -6.773 15.256 1.00 95.62 249 LEU A O 1
ATOM 1999 N N . LEU A 1 250 ? 13.653 -7.950 15.649 1.00 94.25 250 LEU A N 1
ATOM 2000 C CA . LEU A 1 250 ? 14.330 -9.250 15.739 1.00 94.25 250 LEU A CA 1
ATOM 2001 C C . LEU A 1 250 ? 15.027 -9.617 14.422 1.00 94.25 250 LEU A C 1
ATOM 2003 O O . LEU A 1 250 ? 16.146 -10.132 14.435 1.00 94.25 250 LEU A O 1
ATOM 2007 N N . GLY A 1 251 ? 14.388 -9.325 13.289 1.00 93.31 251 GLY A N 1
ATOM 2008 C CA . GLY A 1 251 ? 14.942 -9.493 11.952 1.00 93.31 251 GLY A CA 1
ATOM 2009 C C . GLY A 1 251 ? 16.229 -8.700 11.774 1.00 93.31 251 GLY A C 1
ATOM 2010 O O . GLY A 1 251 ? 17.242 -9.291 11.406 1.00 93.31 251 GLY A O 1
ATOM 2011 N N . MET A 1 252 ? 16.216 -7.404 12.105 1.00 92.75 252 MET A N 1
ATOM 2012 C CA . MET A 1 252 ? 17.388 -6.520 12.039 1.00 92.75 252 MET A CA 1
ATOM 2013 C C . MET A 1 252 ? 18.564 -7.059 12.863 1.00 92.75 252 MET A C 1
ATOM 2015 O O . MET A 1 252 ? 19.699 -7.079 12.384 1.00 92.75 252 MET A O 1
ATOM 2019 N N . ILE A 1 253 ? 18.303 -7.572 14.070 1.00 91.38 253 ILE A N 1
ATOM 2020 C CA . ILE A 1 253 ? 19.341 -8.183 14.914 1.00 91.38 253 ILE A CA 1
ATOM 2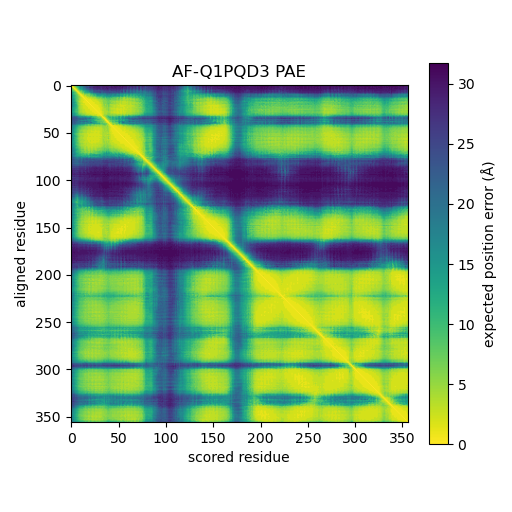021 C C . ILE A 1 253 ? 19.902 -9.454 14.255 1.00 91.38 253 ILE A C 1
ATOM 2023 O O . ILE A 1 253 ? 21.119 -9.628 14.189 1.00 91.38 253 ILE A O 1
ATOM 2027 N N . GLN A 1 254 ? 19.042 -10.329 13.722 1.00 89.38 254 GLN A N 1
ATOM 2028 C CA . GLN A 1 254 ? 19.465 -11.593 13.106 1.00 89.38 254 GLN A CA 1
ATOM 2029 C C . GLN A 1 254 ? 20.285 -11.399 11.824 1.00 89.38 254 GLN A C 1
ATOM 2031 O O . GLN A 1 254 ? 21.257 -12.127 11.604 1.00 89.38 254 GLN A O 1
ATOM 2036 N N . ILE A 1 255 ? 19.913 -10.434 10.974 1.00 88.94 255 ILE A N 1
ATOM 2037 C CA . ILE A 1 255 ? 20.607 -10.188 9.701 1.00 88.94 255 ILE A CA 1
ATOM 2038 C C . ILE A 1 255 ? 21.913 -9.412 9.877 1.00 88.94 255 ILE A C 1
ATOM 2040 O O . ILE A 1 255 ? 22.747 -9.442 8.974 1.00 88.94 255 ILE A O 1
ATOM 2044 N N . ARG A 1 256 ? 22.146 -8.770 11.032 1.00 86.56 256 ARG A N 1
ATOM 2045 C CA . ARG A 1 256 ? 23.353 -7.966 11.300 1.00 86.56 256 ARG A CA 1
ATOM 2046 C C . ARG A 1 256 ? 24.662 -8.730 11.072 1.00 86.56 256 ARG A C 1
ATOM 2048 O O . ARG A 1 256 ? 25.665 -8.120 10.713 1.00 86.56 256 ARG A O 1
ATOM 2055 N N . HIS A 1 257 ? 24.646 -10.052 11.245 1.00 81.38 257 HIS A N 1
ATOM 2056 C CA . HIS A 1 257 ? 25.801 -10.931 11.032 1.00 81.38 257 HIS A CA 1
ATOM 2057 C C . HIS A 1 257 ? 26.117 -11.222 9.552 1.00 81.38 257 HIS A C 1
ATOM 2059 O O . HIS A 1 257 ? 27.171 -11.781 9.247 1.00 81.38 257 HIS A O 1
ATOM 2065 N N . LEU A 1 258 ? 25.221 -10.874 8.624 1.00 85.19 258 LEU A N 1
ATOM 2066 C CA . LEU A 1 258 ? 25.453 -11.015 7.187 1.00 85.19 258 LEU A CA 1
ATOM 2067 C C . LEU A 1 258 ? 26.353 -9.886 6.672 1.00 85.19 258 LEU A C 1
ATOM 2069 O O . LEU A 1 258 ? 26.287 -8.756 7.161 1.00 85.19 258 LEU A O 1
ATOM 2073 N N . GLN A 1 259 ? 27.167 -10.191 5.659 1.00 83.88 259 GLN A N 1
ATOM 2074 C CA . GLN A 1 259 ? 28.064 -9.213 5.046 1.00 83.88 259 GLN A CA 1
ATOM 2075 C C . GLN A 1 259 ? 27.258 -8.119 4.342 1.00 83.88 259 GLN A C 1
ATOM 2077 O O . GLN A 1 259 ? 26.281 -8.415 3.653 1.00 83.88 259 GLN A O 1
ATOM 2082 N N . TYR A 1 260 ? 27.677 -6.870 4.536 1.00 87.00 260 TYR A N 1
ATOM 2083 C CA . TYR A 1 260 ? 27.041 -5.684 3.972 1.00 87.00 260 TYR A CA 1
ATOM 2084 C C . TYR A 1 260 ? 27.782 -5.235 2.708 1.00 87.00 260 TYR A C 1
ATOM 2086 O O . TYR A 1 260 ? 28.985 -4.979 2.752 1.00 87.00 260 TYR A O 1
ATOM 2094 N N . ASP A 1 261 ? 27.062 -5.128 1.595 1.00 86.12 261 ASP A N 1
ATOM 2095 C CA . ASP A 1 261 ? 27.581 -4.627 0.325 1.00 86.12 261 ASP A CA 1
ATOM 2096 C C . ASP A 1 261 ? 27.372 -3.109 0.227 1.00 86.12 261 ASP A C 1
ATOM 2098 O O . ASP A 1 261 ? 26.296 -2.620 -0.129 1.00 86.12 261 ASP A O 1
ATOM 2102 N N . ALA A 1 262 ? 28.421 -2.350 0.551 1.00 81.69 262 ALA A N 1
ATOM 2103 C CA . ALA A 1 262 ? 28.401 -0.889 0.502 1.00 81.69 262 ALA A CA 1
ATOM 2104 C C . ALA A 1 262 ? 28.406 -0.318 -0.928 1.00 81.69 262 ALA A C 1
ATOM 2106 O O . ALA A 1 262 ? 28.085 0.856 -1.109 1.00 81.69 262 ALA A O 1
ATOM 2107 N N . TYR A 1 263 ? 28.759 -1.122 -1.936 1.00 79.94 263 TYR A N 1
ATOM 2108 C CA . TYR A 1 263 ? 28.897 -0.673 -3.325 1.00 79.94 263 TYR A CA 1
ATOM 2109 C C . TYR A 1 263 ? 27.606 -0.837 -4.136 1.00 79.94 263 TYR A C 1
ATOM 2111 O O . TYR A 1 263 ? 27.522 -0.375 -5.279 1.00 79.94 263 TYR A O 1
ATOM 2119 N N . ARG A 1 264 ? 26.569 -1.459 -3.558 1.00 79.75 264 ARG A N 1
ATOM 2120 C CA . ARG A 1 264 ? 25.257 -1.589 -4.193 1.00 79.75 264 ARG A CA 1
ATOM 2121 C C . ARG A 1 264 ? 24.579 -0.219 -4.318 1.00 79.75 264 ARG A C 1
ATOM 2123 O O . ARG A 1 264 ? 24.203 0.407 -3.330 1.00 79.75 264 ARG A O 1
ATOM 2130 N N . SER A 1 265 ? 24.396 0.234 -5.559 1.00 79.62 265 SER A N 1
ATOM 2131 C CA . SER A 1 265 ? 23.647 1.463 -5.863 1.00 79.62 265 SER A CA 1
ATOM 2132 C C . SER A 1 265 ? 22.149 1.314 -5.571 1.00 79.62 265 SER A C 1
ATOM 2134 O O . SER A 1 265 ? 21.608 0.208 -5.635 1.00 79.62 265 SER A O 1
ATOM 2136 N N . PHE A 1 266 ? 21.482 2.438 -5.279 1.00 79.38 266 PHE A N 1
ATOM 2137 C CA . PHE A 1 266 ? 20.026 2.488 -5.123 1.00 79.38 266 PHE A CA 1
ATOM 2138 C C . PHE A 1 266 ? 19.342 1.973 -6.391 1.00 79.38 266 PHE A C 1
ATOM 2140 O O . PHE A 1 266 ? 19.490 2.526 -7.487 1.00 79.38 266 PHE A O 1
ATOM 2147 N N . SER A 1 267 ? 18.610 0.878 -6.229 1.00 84.50 267 SER A N 1
ATOM 2148 C CA . SER A 1 267 ? 17.842 0.252 -7.291 1.00 84.50 267 SER A CA 1
ATOM 2149 C C . SER A 1 267 ? 16.492 0.949 -7.469 1.00 84.50 267 SER A C 1
ATOM 2151 O O . SER A 1 267 ? 16.079 1.781 -6.663 1.00 84.50 267 SER A O 1
ATOM 2153 N N . LEU A 1 268 ? 15.801 0.627 -8.564 1.00 84.44 268 LEU A N 1
ATOM 2154 C CA . LEU A 1 268 ? 14.436 1.109 -8.777 1.00 84.44 268 LEU A CA 1
ATOM 2155 C C . LEU A 1 268 ? 13.506 0.656 -7.643 1.00 84.44 268 LEU A C 1
ATOM 2157 O O . LEU A 1 268 ? 12.682 1.442 -7.194 1.00 84.44 268 LEU A O 1
ATOM 2161 N N . ASP A 1 269 ? 13.693 -0.570 -7.162 1.00 86.69 269 ASP A N 1
ATOM 2162 C CA . ASP A 1 269 ? 12.885 -1.163 -6.098 1.00 86.69 269 ASP A CA 1
ATOM 2163 C C . ASP A 1 269 ? 13.012 -0.364 -4.793 1.00 86.69 269 ASP A C 1
ATOM 2165 O O . ASP A 1 269 ? 12.012 -0.105 -4.130 1.00 86.69 269 ASP A O 1
ATOM 2169 N N . ASP A 1 270 ? 14.217 0.122 -4.474 1.00 89.88 270 ASP A N 1
ATOM 2170 C CA . ASP A 1 270 ? 14.455 0.957 -3.290 1.00 89.88 270 ASP A CA 1
ATOM 2171 C C . ASP A 1 270 ? 13.747 2.323 -3.405 1.00 89.88 270 ASP A C 1
ATOM 2173 O O . ASP A 1 270 ? 13.195 2.830 -2.430 1.00 89.88 270 ASP A O 1
ATOM 2177 N N . ILE A 1 271 ? 13.732 2.921 -4.604 1.00 89.62 271 ILE A N 1
ATOM 2178 C CA . ILE A 1 271 ? 13.043 4.198 -4.862 1.00 89.62 271 ILE A CA 1
ATOM 2179 C C . ILE A 1 271 ? 11.525 4.011 -4.794 1.00 89.62 271 ILE A C 1
ATOM 2181 O O . ILE A 1 271 ? 10.838 4.837 -4.196 1.00 89.62 271 ILE A O 1
ATOM 2185 N N . LEU A 1 272 ? 11.002 2.934 -5.392 1.00 88.75 272 LEU A N 1
ATOM 2186 C CA . LEU A 1 272 ? 9.575 2.612 -5.344 1.00 88.75 272 LEU A CA 1
ATOM 2187 C C . LEU A 1 272 ? 9.112 2.350 -3.912 1.00 88.75 272 LEU A C 1
ATOM 2189 O O . LEU A 1 272 ? 8.054 2.844 -3.533 1.00 88.75 272 LEU A O 1
ATOM 2193 N N . LEU A 1 273 ? 9.918 1.645 -3.112 1.00 91.31 273 LEU A N 1
ATOM 2194 C CA . LEU A 1 273 ? 9.639 1.410 -1.699 1.00 91.31 273 LEU A CA 1
ATOM 2195 C C . LEU A 1 273 ? 9.505 2.733 -0.936 1.00 91.31 273 LEU A C 1
ATOM 2197 O O . LEU A 1 273 ? 8.478 2.981 -0.314 1.00 91.31 273 LEU A O 1
ATOM 2201 N N . VAL A 1 274 ? 10.511 3.611 -1.018 1.00 91.19 274 VAL A N 1
ATOM 2202 C CA . VAL A 1 274 ? 10.498 4.905 -0.310 1.00 91.19 274 VAL A CA 1
ATOM 2203 C C . VAL A 1 274 ? 9.372 5.817 -0.818 1.00 91.19 274 VAL A C 1
ATOM 2205 O O . VAL A 1 274 ? 8.715 6.503 -0.031 1.00 91.19 274 VAL A O 1
ATOM 2208 N N . GLY A 1 275 ? 9.112 5.804 -2.128 1.00 90.88 275 GLY A N 1
ATOM 2209 C CA . GLY A 1 275 ? 8.035 6.571 -2.752 1.00 90.88 275 GLY A CA 1
ATOM 2210 C C . GLY A 1 275 ? 6.648 6.140 -2.274 1.00 90.88 275 GLY A C 1
ATOM 2211 O O . GLY A 1 275 ? 5.885 6.980 -1.800 1.00 90.88 275 GLY A O 1
ATOM 2212 N N . ALA A 1 276 ? 6.342 4.840 -2.333 1.00 90.12 276 ALA A N 1
ATOM 2213 C CA . ALA A 1 276 ? 5.083 4.287 -1.827 1.00 90.12 276 ALA A CA 1
ATOM 2214 C C . ALA A 1 276 ? 4.913 4.576 -0.329 1.00 90.12 276 ALA A C 1
ATOM 2216 O O . ALA A 1 276 ? 3.849 5.000 0.126 1.00 90.12 276 ALA A O 1
ATOM 2217 N N . GLN A 1 277 ? 6.004 4.448 0.423 1.00 92.00 277 GLN A N 1
ATOM 2218 C CA . GLN A 1 277 ? 6.005 4.645 1.860 1.00 92.00 277 GLN A CA 1
ATOM 2219 C C . GLN A 1 277 ? 5.711 6.089 2.294 1.00 92.00 277 GLN A C 1
ATOM 2221 O O . GLN A 1 277 ? 5.130 6.328 3.354 1.00 92.00 277 GLN A O 1
ATOM 2226 N N . THR A 1 278 ? 6.068 7.069 1.464 1.00 92.69 278 THR A N 1
ATOM 2227 C CA . THR A 1 278 ? 5.807 8.487 1.745 1.00 92.69 278 THR A CA 1
ATOM 2228 C C . THR A 1 278 ? 4.306 8.764 1.903 1.00 92.69 278 THR A C 1
ATOM 2230 O O . THR A 1 278 ? 3.919 9.523 2.790 1.00 92.69 278 THR A O 1
ATOM 2233 N N . GLY A 1 279 ? 3.450 8.111 1.105 1.00 91.56 279 GLY A N 1
ATOM 2234 C CA . GLY A 1 279 ? 1.993 8.243 1.219 1.00 91.56 279 GLY A CA 1
ATOM 2235 C C . GLY A 1 279 ? 1.460 7.744 2.564 1.00 91.56 279 GLY A C 1
ATOM 2236 O O . GLY A 1 279 ? 0.683 8.442 3.214 1.00 91.56 279 GLY A O 1
ATOM 2237 N N . SER A 1 280 ? 1.952 6.589 3.024 1.00 91.56 280 SER A N 1
ATOM 2238 C CA . SER A 1 280 ? 1.595 6.024 4.332 1.00 91.56 280 SER A CA 1
ATOM 2239 C C . SER A 1 280 ? 2.025 6.933 5.493 1.00 91.56 280 SER A C 1
ATOM 2241 O O . SER A 1 280 ? 1.241 7.182 6.411 1.00 91.56 280 SER A O 1
ATOM 2243 N N . PHE A 1 281 ? 3.231 7.514 5.439 1.00 94.62 281 PHE A N 1
ATOM 2244 C CA . PHE A 1 281 ? 3.664 8.479 6.456 1.00 94.62 281 PHE A CA 1
ATOM 2245 C C . PHE A 1 281 ? 2.786 9.730 6.484 1.00 94.62 281 PHE A C 1
ATOM 2247 O O . PHE A 1 281 ? 2.382 10.155 7.563 1.00 94.62 281 PHE A O 1
ATOM 2254 N N . LEU A 1 282 ? 2.470 10.309 5.321 1.00 95.12 282 LEU A N 1
ATOM 2255 C CA . LEU A 1 282 ? 1.619 11.499 5.245 1.00 95.12 282 LEU A CA 1
ATOM 2256 C C . LEU A 1 282 ? 0.230 11.239 5.832 1.00 95.12 282 LEU A C 1
ATOM 2258 O O . LEU A 1 282 ? -0.235 12.032 6.648 1.00 95.12 282 LEU A O 1
ATOM 2262 N N . TYR A 1 283 ? -0.396 10.117 5.461 1.00 93.81 283 TYR A N 1
ATOM 2263 C CA . TYR A 1 283 ? -1.695 9.718 5.997 1.00 93.81 283 TYR A CA 1
ATOM 2264 C C . TYR A 1 283 ? -1.664 9.627 7.526 1.00 93.81 283 TYR A C 1
ATOM 2266 O O . TYR A 1 283 ? -2.425 10.316 8.204 1.00 93.81 283 TYR A O 1
ATOM 2274 N N . ASN A 1 284 ? -0.729 8.854 8.084 1.00 94.69 284 ASN A N 1
ATOM 2275 C CA . ASN A 1 284 ? -0.669 8.644 9.527 1.00 94.69 284 ASN A CA 1
ATOM 2276 C C . ASN A 1 284 ? -0.280 9.912 10.304 1.00 94.69 284 ASN A C 1
ATOM 2278 O O . ASN A 1 284 ? -0.811 10.146 11.387 1.00 94.69 284 ASN A O 1
ATOM 2282 N N . ILE A 1 285 ? 0.598 10.764 9.762 1.00 94.62 285 ILE A N 1
ATOM 2283 C CA . ILE A 1 285 ? 0.938 12.054 10.383 1.00 94.62 285 ILE A CA 1
ATOM 2284 C C . ILE A 1 285 ? -0.302 12.949 10.453 1.00 94.62 285 ILE A C 1
ATOM 2286 O O . ILE A 1 285 ? -0.576 13.525 11.506 1.00 94.62 285 ILE A O 1
ATOM 2290 N N . PHE A 1 286 ? -1.081 13.043 9.371 1.00 93.75 286 PHE A N 1
ATOM 2291 C CA . PHE A 1 286 ? -2.329 13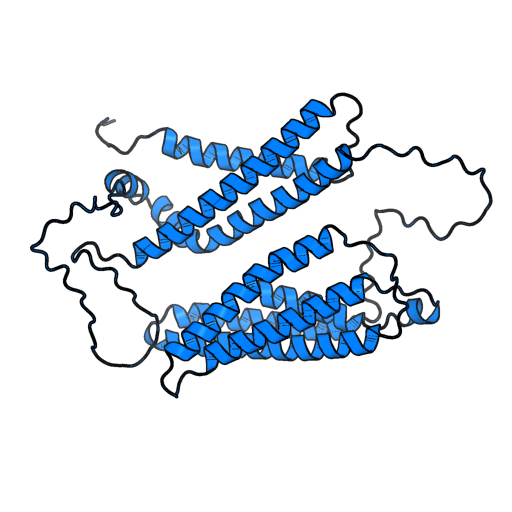.803 9.395 1.00 93.75 286 PHE A CA 1
ATOM 2292 C C . PHE A 1 286 ? -3.352 13.208 10.364 1.00 93.75 286 PHE A C 1
ATOM 2294 O O . PHE A 1 286 ? -3.999 13.975 11.073 1.00 93.75 286 PHE A O 1
ATOM 2301 N N . THR A 1 287 ? -3.443 11.882 10.479 1.00 91.44 287 THR A N 1
ATOM 2302 C CA . THR A 1 287 ? -4.301 11.217 11.473 1.00 91.44 287 THR A CA 1
ATOM 2303 C C . THR A 1 287 ? -3.887 11.549 12.908 1.00 91.44 287 THR A C 1
ATOM 2305 O O . THR A 1 287 ? -4.745 11.867 13.731 1.00 91.44 287 THR A O 1
ATOM 2308 N N . VAL A 1 288 ? -2.586 11.555 13.220 1.00 91.69 288 VAL A N 1
ATOM 2309 C CA . VAL A 1 288 ? -2.080 11.951 14.548 1.00 91.69 288 VAL A CA 1
ATOM 2310 C C . VAL A 1 288 ? -2.394 13.419 14.842 1.00 91.69 288 VAL A C 1
ATOM 2312 O O . VAL A 1 288 ? -2.887 13.736 15.924 1.00 91.69 288 VAL A O 1
ATOM 2315 N N . ILE A 1 289 ? -2.151 14.314 13.880 1.00 90.81 289 ILE A N 1
ATOM 2316 C CA . ILE A 1 289 ? -2.450 15.746 14.016 1.00 90.81 289 ILE A CA 1
ATOM 2317 C C . ILE A 1 289 ? -3.952 15.958 14.243 1.00 90.81 289 ILE A C 1
ATOM 2319 O O . ILE A 1 289 ? -4.344 16.667 15.169 1.00 90.81 289 ILE A O 1
ATOM 2323 N N . ALA A 1 290 ? -4.798 15.317 13.433 1.00 87.94 290 ALA A N 1
ATOM 2324 C CA . ALA A 1 290 ? -6.247 15.389 13.571 1.00 87.94 290 ALA A CA 1
ATOM 2325 C C . ALA A 1 290 ? -6.709 14.857 14.933 1.00 87.94 290 ALA A C 1
ATOM 2327 O O . ALA A 1 290 ? -7.529 15.501 15.587 1.00 87.94 290 ALA A O 1
ATOM 2328 N N . GLY A 1 291 ? -6.138 13.740 15.394 1.00 85.00 291 GLY A N 1
ATOM 2329 C CA . GLY A 1 291 ? -6.376 13.201 16.729 1.00 85.00 291 GLY A CA 1
ATOM 2330 C C . GLY A 1 291 ? -6.047 14.224 17.815 1.00 85.00 291 GLY A C 1
ATOM 2331 O O . GLY A 1 291 ? -6.904 14.541 18.632 1.00 85.00 291 GLY A O 1
ATOM 2332 N N . HIS A 1 292 ? -4.855 14.820 17.774 1.00 83.75 292 HIS A N 1
ATOM 2333 C CA . HIS A 1 292 ? -4.427 15.817 18.758 1.00 83.75 292 HIS A CA 1
ATOM 2334 C C . HIS A 1 292 ? -5.373 17.029 18.847 1.00 83.75 292 HIS A C 1
ATOM 2336 O O . HIS A 1 292 ? -5.634 17.524 19.940 1.00 83.75 292 HIS A O 1
ATOM 2342 N N . PHE A 1 293 ? -5.901 17.513 17.718 1.00 85.19 293 PHE A N 1
ATOM 2343 C CA . PHE A 1 293 ? -6.804 18.673 17.699 1.00 85.19 293 PHE A CA 1
ATOM 2344 C C . PHE A 1 293 ? -8.274 18.347 17.992 1.00 85.19 293 PHE A C 1
ATOM 2346 O O . PHE A 1 293 ? -9.021 19.243 18.381 1.00 85.19 293 PHE A O 1
ATOM 2353 N N . THR A 1 294 ? -8.702 17.099 17.795 1.00 75.00 294 THR A N 1
ATOM 2354 C CA . THR A 1 294 ? -10.122 16.709 17.883 1.00 75.00 294 THR A CA 1
ATOM 2355 C C . THR A 1 294 ? -10.457 16.004 19.199 1.00 75.00 294 THR A C 1
ATOM 2357 O O . THR A 1 294 ? -11.615 15.998 19.616 1.00 75.00 294 THR A O 1
ATOM 2360 N N . LEU A 1 295 ? -9.470 15.406 19.872 1.00 66.31 295 LEU A N 1
ATOM 2361 C CA . LEU A 1 295 ? -9.732 14.513 20.994 1.00 66.31 295 LEU A CA 1
ATOM 2362 C C . LEU A 1 295 ? -9.917 15.230 22.333 1.00 66.31 295 LEU A C 1
ATOM 2364 O O . LEU A 1 295 ? -9.004 15.829 22.897 1.00 66.31 295 LEU A O 1
ATOM 2368 N N . ARG A 1 296 ? -11.117 15.050 22.886 1.00 61.84 296 ARG A N 1
ATOM 2369 C CA . ARG A 1 296 ? -11.384 15.063 24.327 1.00 61.84 296 ARG A CA 1
ATOM 2370 C C . ARG A 1 296 ? -10.927 13.708 24.898 1.00 61.84 296 ARG A C 1
ATOM 2372 O O . ARG A 1 296 ? -10.896 12.727 24.166 1.00 61.84 296 ARG A O 1
ATOM 2379 N N . SER A 1 297 ? -10.531 13.671 26.168 1.00 59.81 297 SER A N 1
ATOM 2380 C CA . SER A 1 297 ? -9.647 12.678 26.813 1.00 59.81 297 SER A CA 1
ATOM 2381 C C . SER A 1 297 ? -9.916 11.165 26.642 1.00 59.81 297 SER A C 1
ATOM 2383 O O . SER A 1 297 ? -9.057 10.392 27.058 1.00 59.81 297 SER A O 1
ATOM 2385 N N . ASP A 1 298 ? -11.012 10.724 26.018 1.00 60.84 298 ASP A N 1
ATOM 2386 C CA . ASP A 1 298 ? -11.476 9.328 26.082 1.00 60.84 298 ASP A CA 1
ATOM 2387 C C . ASP A 1 298 ? -11.209 8.472 24.816 1.00 60.84 298 ASP A C 1
ATOM 2389 O O . ASP A 1 298 ? -11.154 7.251 24.930 1.00 60.84 298 ASP A O 1
ATOM 2393 N N . ASP A 1 299 ? -10.925 9.053 23.638 1.00 70.12 299 ASP A N 1
ATOM 2394 C CA . ASP A 1 299 ? -10.790 8.302 22.360 1.00 70.12 299 ASP A CA 1
ATOM 2395 C C . ASP A 1 299 ? -9.345 8.251 21.795 1.00 70.12 299 ASP A C 1
ATOM 2397 O O . ASP A 1 299 ? -9.085 8.438 20.604 1.00 70.12 299 ASP A O 1
ATOM 2401 N N . MET A 1 300 ? -8.349 7.973 22.643 1.00 83.81 300 MET A N 1
ATOM 2402 C CA . MET A 1 300 ? -6.921 7.955 22.249 1.00 83.81 300 MET A CA 1
ATOM 2403 C C . MET A 1 300 ? -6.512 6.790 21.327 1.00 83.81 300 MET A C 1
ATOM 2405 O O . MET A 1 300 ? -5.367 6.730 20.878 1.00 83.81 300 MET A O 1
ATOM 2409 N N . LEU A 1 301 ? -7.414 5.858 21.019 1.00 88.00 301 LEU A N 1
ATOM 2410 C CA . LEU A 1 301 ? -7.076 4.628 20.299 1.00 88.00 301 LEU A CA 1
ATOM 2411 C C . LEU A 1 301 ? -6.618 4.883 18.850 1.00 88.00 301 LEU A C 1
ATOM 2413 O O . LEU A 1 301 ? -5.619 4.318 18.412 1.00 88.00 301 LEU A O 1
ATOM 2417 N N . VAL A 1 302 ? -7.298 5.775 18.123 1.00 88.25 302 VAL A N 1
ATOM 2418 C CA . VAL A 1 302 ? -6.983 6.105 16.720 1.00 88.25 302 VAL A CA 1
ATOM 2419 C C . VAL A 1 302 ? -5.598 6.752 16.552 1.00 88.25 302 VAL A C 1
ATOM 2421 O O . VAL A 1 302 ? -4.817 6.258 15.734 1.00 88.25 302 VAL A O 1
ATOM 2424 N N . PRO A 1 303 ? -5.220 7.816 17.296 1.00 90.56 303 PRO A N 1
ATOM 2425 C CA . PRO A 1 303 ? -3.879 8.388 17.165 1.00 90.56 303 PRO A CA 1
ATOM 2426 C C . PRO A 1 303 ? -2.780 7.437 17.655 1.00 90.56 303 PRO A C 1
ATOM 2428 O O . PRO A 1 303 ? -1.685 7.458 17.096 1.00 90.56 303 PRO A O 1
ATOM 2431 N N . ILE A 1 304 ? -3.054 6.579 18.648 1.00 92.56 304 ILE A N 1
ATOM 2432 C CA . ILE A 1 304 ? -2.112 5.529 19.070 1.00 92.56 304 ILE A CA 1
ATOM 2433 C C . ILE A 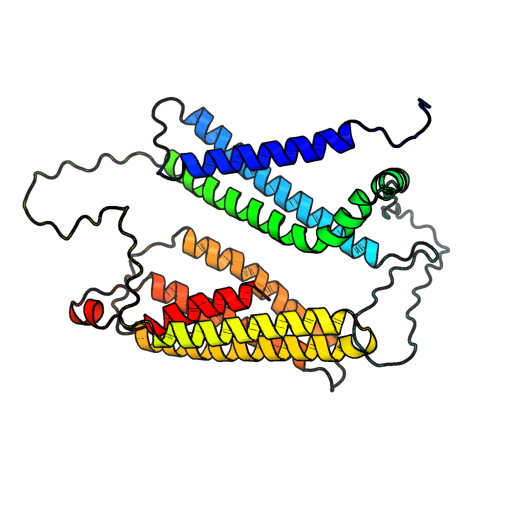1 304 ? -1.884 4.529 17.934 1.00 92.56 304 ILE A C 1
ATOM 2435 O O . ILE A 1 304 ? -0.735 4.194 17.647 1.00 92.56 304 ILE A O 1
ATOM 2439 N N . ASN A 1 305 ? -2.947 4.091 17.257 1.00 93.69 305 ASN A N 1
ATOM 2440 C CA . ASN A 1 305 ? -2.840 3.200 16.104 1.00 93.69 305 ASN A CA 1
ATOM 2441 C C . ASN A 1 305 ? -2.037 3.840 14.960 1.00 93.69 305 ASN A C 1
ATOM 2443 O O . ASN A 1 305 ? -1.117 3.223 14.427 1.00 93.69 305 ASN A O 1
ATOM 2447 N N . ALA A 1 306 ? -2.297 5.114 14.649 1.00 94.69 306 ALA A N 1
ATOM 2448 C CA . ALA A 1 306 ? -1.534 5.853 13.643 1.00 94.69 306 ALA A CA 1
ATOM 2449 C C . ALA A 1 306 ? -0.044 5.984 14.016 1.00 94.69 306 ALA A C 1
ATOM 2451 O O . ALA A 1 306 ? 0.832 5.819 13.165 1.00 94.69 306 ALA A O 1
ATOM 2452 N N . LEU A 1 307 ? 0.273 6.219 15.295 1.00 95.12 307 LEU A N 1
ATOM 2453 C CA . LEU A 1 307 ? 1.655 6.241 15.778 1.00 95.12 307 LEU A CA 1
ATOM 2454 C C . LEU A 1 307 ? 2.321 4.861 15.664 1.00 95.12 307 LEU A C 1
ATOM 2456 O O . LEU A 1 307 ? 3.467 4.772 15.220 1.00 95.12 307 LEU A O 1
ATOM 2460 N N . ALA A 1 308 ? 1.611 3.789 16.022 1.00 96.56 308 ALA A N 1
ATOM 2461 C CA . ALA A 1 308 ? 2.100 2.422 15.865 1.00 96.56 308 ALA A CA 1
ATOM 2462 C C . ALA A 1 308 ? 2.371 2.084 14.391 1.00 96.56 308 ALA A C 1
ATOM 2464 O O . ALA A 1 308 ? 3.418 1.514 14.085 1.00 96.56 308 ALA A O 1
ATOM 2465 N N . SER A 1 309 ? 1.494 2.512 13.477 1.00 96.38 309 SER A N 1
ATOM 2466 C CA . SER A 1 309 ? 1.691 2.379 12.030 1.00 96.38 309 SER A CA 1
ATOM 2467 C C . SER A 1 309 ? 2.937 3.139 11.554 1.00 96.38 309 SER A C 1
ATOM 2469 O O . SER A 1 309 ? 3.756 2.575 10.828 1.00 96.38 309 SER A O 1
ATOM 2471 N N . ILE A 1 310 ? 3.174 4.375 12.023 1.00 97.06 310 ILE A N 1
ATOM 2472 C CA . ILE A 1 310 ? 4.399 5.139 11.702 1.00 97.06 310 ILE A CA 1
ATOM 2473 C C . ILE A 1 310 ? 5.649 4.381 12.152 1.00 97.06 310 ILE A C 1
ATOM 2475 O O . ILE A 1 310 ? 6.589 4.226 11.368 1.00 97.06 310 ILE A O 1
ATOM 2479 N N . VAL A 1 311 ? 5.666 3.906 13.402 1.00 96.94 311 VAL A N 1
ATOM 2480 C CA . VAL A 1 311 ? 6.807 3.173 13.968 1.00 96.94 311 VAL A CA 1
ATOM 2481 C C . VAL A 1 311 ? 7.055 1.893 13.183 1.00 96.94 311 VAL A C 1
ATOM 2483 O O . VAL A 1 311 ? 8.176 1.681 12.715 1.00 96.94 311 VAL A O 1
ATOM 2486 N N . GLN A 1 312 ? 6.018 1.077 12.981 1.00 97.12 312 GLN A N 1
ATOM 2487 C CA . GLN A 1 312 ? 6.152 -0.169 12.240 1.00 97.12 312 GLN A CA 1
ATOM 2488 C C . GLN A 1 312 ? 6.677 0.096 10.834 1.00 97.12 312 GLN A C 1
ATOM 2490 O O . GLN A 1 312 ? 7.660 -0.504 10.396 1.00 97.12 312 GLN A O 1
ATOM 2495 N N . THR A 1 313 ? 6.060 1.024 10.114 1.00 95.50 313 THR A N 1
ATOM 2496 C CA . THR A 1 313 ? 6.418 1.197 8.716 1.00 95.50 313 THR A CA 1
ATOM 2497 C C . THR A 1 313 ? 7.808 1.819 8.543 1.00 95.50 313 THR A C 1
ATOM 2499 O O . THR A 1 313 ? 8.529 1.465 7.606 1.00 95.50 313 THR A O 1
ATOM 2502 N N . ALA A 1 314 ? 8.265 2.644 9.492 1.00 95.94 314 ALA A N 1
ATOM 2503 C CA . ALA A 1 314 ? 9.658 3.089 9.558 1.00 95.94 314 ALA A CA 1
ATOM 2504 C C . ALA A 1 314 ? 10.629 1.923 9.815 1.00 95.94 314 ALA A C 1
ATOM 2506 O O . ALA A 1 314 ? 11.579 1.737 9.047 1.00 95.94 314 ALA A O 1
ATOM 2507 N N . CYS A 1 315 ? 10.376 1.106 10.845 1.00 96.25 315 CYS A N 1
ATOM 2508 C CA . CYS A 1 315 ? 11.206 -0.051 11.186 1.00 96.25 315 CYS A CA 1
ATOM 2509 C C . CYS A 1 315 ? 11.288 -1.058 10.032 1.00 96.25 315 CYS A C 1
ATOM 2511 O O . CYS A 1 315 ? 12.375 -1.527 9.691 1.00 96.25 315 CYS A O 1
ATOM 2513 N N . GLN A 1 316 ? 10.160 -1.356 9.388 1.00 96.12 316 GLN A N 1
ATOM 2514 C CA . GLN A 1 316 ? 10.104 -2.271 8.256 1.00 96.12 316 GLN A CA 1
ATOM 2515 C C . GLN A 1 316 ? 10.836 -1.721 7.028 1.00 96.12 316 GLN A C 1
ATOM 2517 O O . GLN A 1 316 ? 11.577 -2.463 6.385 1.00 96.12 316 GLN A O 1
ATOM 2522 N N . THR A 1 317 ? 10.683 -0.431 6.718 1.00 95.06 317 THR A N 1
AT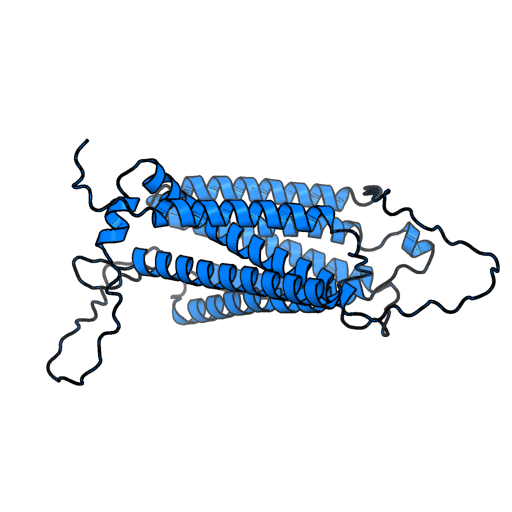OM 2523 C CA . THR A 1 317 ? 11.392 0.201 5.592 1.00 95.06 317 THR A CA 1
ATOM 2524 C C . THR A 1 317 ? 12.903 0.147 5.802 1.00 95.06 317 THR A C 1
ATOM 2526 O O . THR A 1 317 ? 13.640 -0.248 4.897 1.00 95.06 317 THR A O 1
ATOM 2529 N N . MET A 1 318 ? 13.374 0.465 7.013 1.00 93.75 318 MET A N 1
ATOM 2530 C CA . MET A 1 318 ? 14.789 0.333 7.371 1.00 93.75 318 MET A CA 1
ATOM 2531 C C . MET A 1 318 ? 15.273 -1.114 7.257 1.00 93.75 318 MET A C 1
ATOM 2533 O O . MET A 1 318 ? 16.325 -1.356 6.667 1.00 93.75 318 MET A O 1
ATOM 2537 N N . PHE A 1 319 ? 14.497 -2.073 7.769 1.00 94.88 319 PHE A N 1
ATOM 2538 C CA . PHE A 1 319 ? 14.823 -3.494 7.674 1.00 94.88 319 PHE A CA 1
ATOM 2539 C C . PHE A 1 319 ? 14.946 -3.959 6.219 1.00 94.88 319 PHE A C 1
ATOM 2541 O O . PHE A 1 319 ? 15.914 -4.638 5.894 1.00 94.88 319 PHE A O 1
ATOM 2548 N N . ILE A 1 320 ? 14.022 -3.577 5.332 1.00 93.75 320 ILE A N 1
ATOM 2549 C CA . ILE A 1 320 ? 14.060 -3.971 3.915 1.00 93.75 320 ILE A CA 1
ATOM 2550 C C . ILE A 1 320 ? 15.272 -3.356 3.205 1.00 93.75 320 ILE A C 1
ATOM 2552 O O . ILE A 1 320 ? 15.973 -4.071 2.490 1.00 93.75 320 ILE A O 1
ATOM 2556 N N . LEU A 1 321 ? 15.552 -2.065 3.420 1.00 91.50 321 LEU A N 1
ATOM 2557 C CA . LEU A 1 321 ? 16.695 -1.380 2.801 1.00 91.50 321 LEU A CA 1
ATOM 2558 C C . LEU A 1 321 ? 18.046 -1.923 3.293 1.00 91.50 321 LEU A C 1
ATOM 2560 O O . LEU A 1 321 ? 18.988 -2.036 2.509 1.00 91.50 321 LEU A O 1
ATOM 2564 N N . ASP A 1 322 ? 18.160 -2.272 4.577 1.00 90.62 322 ASP A N 1
ATOM 2565 C CA . ASP A 1 322 ? 19.365 -2.903 5.126 1.00 90.62 322 ASP A CA 1
ATOM 2566 C C . ASP A 1 322 ? 19.499 -4.353 4.632 1.00 90.62 322 ASP A C 1
ATOM 2568 O O . ASP A 1 322 ? 20.554 -4.752 4.136 1.00 90.62 322 ASP A O 1
ATOM 2572 N N . ALA A 1 323 ? 18.414 -5.133 4.675 1.00 89.56 323 ALA A N 1
ATOM 2573 C CA . ALA A 1 323 ? 18.396 -6.514 4.201 1.00 89.56 323 ALA A CA 1
ATOM 2574 C C . ALA A 1 323 ? 18.705 -6.625 2.702 1.00 89.56 323 ALA A C 1
ATOM 2576 O O . ALA A 1 323 ? 19.412 -7.550 2.300 1.00 89.56 323 ALA A O 1
ATOM 2577 N N . SER A 1 324 ? 18.243 -5.679 1.872 1.00 88.38 324 SER A N 1
ATOM 2578 C CA . SER A 1 324 ? 18.512 -5.676 0.429 1.00 88.38 324 SER A CA 1
ATOM 2579 C C . SER A 1 324 ? 20.002 -5.501 0.111 1.00 88.38 324 SER A C 1
ATOM 2581 O O . SER A 1 324 ? 20.471 -5.956 -0.933 1.00 88.38 324 SER A O 1
ATOM 2583 N N . ARG A 1 325 ? 20.786 -4.911 1.019 1.00 87.56 325 ARG A N 1
ATOM 2584 C CA . ARG A 1 325 ? 22.241 -4.728 0.873 1.00 87.56 325 ARG A CA 1
ATOM 2585 C C . ARG A 1 325 ? 23.069 -5.832 1.518 1.00 87.56 325 ARG A C 1
ATOM 2587 O O . ARG A 1 325 ? 24.292 -5.823 1.397 1.00 87.56 325 ARG A O 1
ATOM 2594 N N . ARG A 1 326 ? 22.437 -6.794 2.189 1.00 87.75 326 ARG A N 1
ATOM 2595 C CA . ARG A 1 326 ? 23.132 -7.897 2.856 1.00 87.75 326 ARG A CA 1
ATOM 2596 C C . ARG A 1 326 ? 23.124 -9.164 2.019 1.00 87.75 326 ARG A C 1
ATOM 2598 O O . ARG A 1 326 ? 22.140 -9.494 1.363 1.00 87.75 326 ARG A O 1
ATOM 2605 N N . GLN A 1 327 ? 24.227 -9.908 2.072 1.00 80.19 327 GLN A N 1
ATOM 2606 C CA . GLN A 1 327 ? 24.381 -11.162 1.336 1.00 80.19 327 GLN A CA 1
ATOM 2607 C C . GLN A 1 327 ? 24.909 -12.291 2.227 1.00 80.19 327 GLN A C 1
ATOM 2609 O O . GLN A 1 327 ? 25.765 -12.107 3.097 1.00 80.19 327 GLN A O 1
ATOM 2614 N N . ALA A 1 328 ? 24.395 -13.498 1.991 1.00 79.00 328 ALA A N 1
ATOM 2615 C CA . ALA A 1 328 ? 24.887 -14.716 2.622 1.00 79.00 328 ALA A CA 1
ATOM 2616 C C . ALA A 1 328 ? 26.053 -15.285 1.803 1.00 79.00 328 ALA A C 1
ATOM 2618 O O . ALA A 1 328 ? 25.837 -16.029 0.851 1.00 79.00 328 ALA A O 1
ATOM 2619 N N . VAL A 1 329 ? 27.280 -14.919 2.179 1.00 74.56 329 VAL A N 1
ATOM 2620 C CA . VAL A 1 329 ? 28.503 -15.338 1.467 1.00 74.56 329 VAL A CA 1
ATOM 2621 C C . VAL A 1 329 ? 29.125 -16.607 2.070 1.00 74.56 329 VAL A C 1
ATOM 2623 O O . VAL A 1 329 ? 29.614 -17.463 1.341 1.00 74.56 329 VAL A O 1
ATOM 2626 N N . SER A 1 330 ? 29.068 -16.779 3.398 1.00 73.31 330 SER A N 1
ATOM 2627 C CA . SER A 1 330 ? 29.618 -17.969 4.070 1.00 73.31 330 SER A CA 1
ATOM 2628 C C . SER A 1 330 ? 28.727 -19.210 3.870 1.00 73.31 330 SER A C 1
ATOM 2630 O O . SER A 1 330 ? 27.501 -19.096 4.000 1.00 73.31 330 SER A O 1
ATOM 2632 N N . PRO A 1 331 ? 29.296 -20.414 3.644 1.00 65.94 331 PRO A N 1
ATOM 2633 C CA . PRO A 1 331 ? 28.535 -21.665 3.548 1.00 65.94 331 PRO A CA 1
ATOM 2634 C C . PRO A 1 331 ? 27.705 -21.952 4.809 1.00 65.94 331 PRO A C 1
ATOM 2636 O O . PRO A 1 331 ? 26.607 -22.508 4.720 1.00 65.94 331 PRO A O 1
ATOM 2639 N N . GLU A 1 332 ? 28.162 -21.503 5.981 1.00 67.62 332 GLU A N 1
ATOM 2640 C CA . GLU A 1 332 ? 27.395 -21.596 7.225 1.00 67.62 332 GLU A CA 1
ATOM 2641 C C . GLU A 1 332 ? 26.155 -20.696 7.210 1.00 67.62 332 GLU A C 1
ATOM 2643 O O . GLU A 1 332 ? 25.079 -21.129 7.625 1.00 67.62 332 GLU A O 1
ATOM 2648 N N . HIS A 1 333 ? 26.267 -19.478 6.670 1.00 73.31 333 HIS A N 1
ATOM 2649 C CA . HIS A 1 333 ? 25.140 -18.555 6.507 1.00 73.31 333 HIS A CA 1
ATOM 2650 C C . HIS A 1 333 ? 24.148 -19.047 5.450 1.00 73.31 333 HIS A C 1
ATOM 2652 O O . HIS A 1 333 ? 22.939 -18.970 5.666 1.00 73.31 333 HIS A O 1
ATOM 2658 N N . ILE A 1 334 ? 24.636 -19.630 4.353 1.00 69.50 334 ILE A N 1
ATOM 2659 C CA . ILE A 1 334 ? 23.798 -20.239 3.310 1.00 69.50 334 ILE A CA 1
ATOM 2660 C C . ILE A 1 334 ? 23.020 -21.441 3.868 1.00 69.50 334 ILE A C 1
ATOM 2662 O O . ILE A 1 334 ? 21.851 -21.642 3.526 1.00 69.50 334 ILE A O 1
ATOM 2666 N N . ARG A 1 335 ? 23.633 -22.219 4.771 1.00 66.62 335 ARG A N 1
ATOM 2667 C CA . ARG A 1 335 ? 22.994 -23.365 5.431 1.00 66.62 335 ARG A CA 1
ATOM 2668 C C . ARG A 1 335 ? 22.017 -22.942 6.533 1.00 66.62 335 ARG A C 1
ATOM 2670 O O . ARG A 1 335 ? 20.921 -23.498 6.611 1.00 66.62 335 ARG A O 1
ATOM 2677 N N . LYS A 1 336 ? 22.399 -21.995 7.398 1.00 71.25 336 LYS A N 1
ATOM 2678 C CA . LYS A 1 336 ? 21.595 -21.537 8.549 1.00 71.25 336 LYS A CA 1
ATOM 2679 C C . LYS A 1 336 ? 20.447 -20.611 8.130 1.00 71.25 336 LYS A C 1
ATOM 2681 O O . LYS A 1 336 ? 19.423 -20.617 8.800 1.00 71.25 336 LYS A O 1
ATOM 2686 N N . LYS A 1 337 ? 20.602 -19.869 7.024 1.00 75.19 337 LYS A N 1
ATOM 2687 C CA . LYS A 1 337 ? 19.644 -18.879 6.492 1.00 75.19 337 LYS A CA 1
ATOM 2688 C C . LYS A 1 337 ? 19.078 -17.968 7.605 1.00 75.19 337 LYS A C 1
ATOM 2690 O O . LYS A 1 337 ? 17.867 -17.978 7.836 1.00 75.19 337 LYS A O 1
ATOM 2695 N N . PRO A 1 338 ? 19.941 -17.227 8.333 1.00 78.56 338 PRO A N 1
ATOM 2696 C CA . PRO A 1 338 ? 19.503 -16.375 9.440 1.00 78.56 338 PRO A CA 1
ATOM 2697 C C . PRO A 1 338 ? 18.471 -15.348 8.953 1.00 78.56 338 PRO A C 1
ATOM 2699 O O . PRO A 1 338 ? 18.605 -14.813 7.856 1.00 78.56 338 PRO A O 1
ATOM 2702 N N . GLY A 1 339 ? 17.417 -15.115 9.737 1.00 82.44 339 GLY A N 1
ATOM 2703 C CA . GLY A 1 339 ? 16.322 -14.215 9.369 1.00 82.44 339 GLY A CA 1
ATOM 2704 C C . GLY A 1 339 ? 15.265 -14.807 8.430 1.00 82.44 339 GLY A C 1
ATOM 2705 O O . GLY A 1 339 ? 14.220 -14.188 8.258 1.00 82.44 339 GLY A O 1
ATOM 2706 N N . ARG A 1 340 ? 15.457 -16.007 7.855 1.00 85.69 340 ARG A N 1
ATOM 2707 C CA . ARG A 1 340 ? 14.483 -16.591 6.911 1.00 85.69 340 ARG A CA 1
ATOM 2708 C C . ARG A 1 340 ? 13.097 -16.780 7.524 1.00 85.69 340 ARG A C 1
ATOM 2710 O O . ARG A 1 340 ? 12.115 -16.430 6.884 1.00 85.69 340 ARG A O 1
ATOM 2717 N N . GLU A 1 341 ? 13.022 -17.311 8.744 1.00 89.69 341 GLU A N 1
ATOM 2718 C CA . GLU A 1 341 ? 11.748 -17.502 9.452 1.00 89.69 341 GLU A CA 1
ATOM 2719 C C . GLU A 1 341 ? 11.025 -16.168 9.672 1.00 89.69 341 GLU A C 1
ATOM 2721 O O . GLU A 1 341 ? 9.826 -16.080 9.423 1.00 89.69 341 GLU A O 1
ATOM 2726 N N . ILE A 1 342 ? 11.765 -15.120 10.051 1.00 91.75 342 ILE A N 1
ATOM 2727 C CA . ILE A 1 342 ? 11.231 -13.767 10.250 1.00 91.75 342 ILE A CA 1
ATOM 2728 C C . ILE A 1 342 ? 10.748 -13.161 8.931 1.00 91.75 342 ILE A C 1
ATOM 2730 O O . ILE A 1 342 ? 9.657 -12.607 8.883 1.00 91.75 342 ILE A O 1
ATOM 2734 N N . VAL A 1 343 ? 11.513 -13.300 7.845 1.00 92.31 343 VAL A N 1
ATOM 2735 C CA . VAL A 1 343 ? 11.111 -12.803 6.519 1.00 92.31 343 VAL A CA 1
ATOM 2736 C C . VAL A 1 343 ? 9.865 -13.533 6.016 1.00 92.31 343 VAL A C 1
ATOM 2738 O O . VAL A 1 343 ? 8.964 -12.898 5.481 1.00 92.31 343 VAL A O 1
ATOM 2741 N N . THR A 1 344 ? 9.774 -14.854 6.208 1.00 92.19 344 THR A N 1
ATOM 2742 C CA . THR A 1 344 ? 8.576 -15.622 5.832 1.00 92.19 344 THR A CA 1
ATOM 2743 C C . THR A 1 344 ? 7.360 -15.222 6.666 1.00 92.19 344 THR A C 1
ATOM 2745 O O . THR A 1 344 ? 6.286 -15.045 6.104 1.00 92.19 344 THR A O 1
ATOM 2748 N N . PHE A 1 345 ? 7.529 -15.023 7.975 1.00 94.62 345 PHE A N 1
ATOM 2749 C CA . PHE A 1 345 ? 6.482 -14.478 8.839 1.00 94.62 345 PHE A CA 1
ATOM 2750 C C . PHE A 1 345 ? 6.015 -13.099 8.351 1.00 94.62 345 PHE A C 1
ATOM 2752 O O . PHE A 1 345 ? 4.830 -12.898 8.107 1.00 94.62 345 PHE A O 1
ATOM 2759 N N . MET A 1 346 ? 6.956 -12.180 8.120 1.00 95.31 346 MET A N 1
ATOM 2760 C CA . MET A 1 346 ? 6.675 -10.833 7.625 1.00 95.31 346 MET A CA 1
ATOM 2761 C C . MET A 1 346 ? 5.987 -10.820 6.271 1.00 95.31 346 MET A C 1
ATOM 2763 O O . MET A 1 346 ? 5.108 -9.992 6.077 1.00 95.31 346 MET A O 1
ATOM 2767 N N . LEU A 1 347 ? 6.300 -11.741 5.361 1.00 94.06 347 LEU A N 1
ATOM 2768 C CA . LEU A 1 347 ? 5.592 -11.838 4.085 1.00 94.06 347 LEU A CA 1
ATOM 2769 C C . LEU A 1 347 ? 4.089 -12.066 4.301 1.00 94.06 347 LEU A C 1
ATOM 2771 O O . LEU A 1 347 ? 3.273 -11.349 3.727 1.00 94.06 347 LEU A O 1
ATOM 2775 N N . VAL A 1 348 ? 3.721 -13.016 5.164 1.00 95.31 348 VAL A N 1
ATOM 2776 C CA . VAL A 1 348 ? 2.308 -13.324 5.434 1.00 95.31 348 VAL A CA 1
ATOM 2777 C C . VAL A 1 348 ? 1.632 -12.214 6.240 1.00 95.31 348 VAL A C 1
ATOM 2779 O O . VAL A 1 348 ? 0.490 -11.871 5.962 1.00 95.31 348 VAL A O 1
ATOM 2782 N N . VAL A 1 349 ? 2.336 -11.599 7.193 1.00 96.62 349 VAL A N 1
ATOM 2783 C CA . VAL A 1 349 ? 1.792 -10.469 7.964 1.00 96.62 349 VAL A CA 1
ATOM 2784 C C . VAL A 1 349 ? 1.569 -9.236 7.086 1.00 96.62 349 VAL A C 1
ATOM 2786 O O . VAL A 1 349 ? 0.573 -8.549 7.260 1.00 96.62 349 VAL A O 1
ATOM 2789 N N . ASN A 1 350 ? 2.430 -8.974 6.099 1.00 95.88 350 ASN A N 1
ATOM 2790 C CA . ASN A 1 350 ? 2.186 -7.911 5.117 1.00 95.88 350 ASN A CA 1
ATOM 2791 C C . ASN A 1 350 ? 0.968 -8.198 4.243 1.00 95.88 350 ASN A C 1
ATOM 2793 O O . ASN A 1 350 ? 0.226 -7.274 3.932 1.00 95.88 350 ASN A O 1
ATOM 2797 N N . LEU A 1 351 ? 0.732 -9.463 3.887 1.00 94.81 351 LEU A N 1
ATOM 2798 C CA . LEU A 1 351 ? -0.499 -9.850 3.202 1.00 94.81 351 LEU A CA 1
ATOM 2799 C C . LEU A 1 351 ? -1.731 -9.616 4.087 1.00 94.81 351 LEU A C 1
ATOM 2801 O O . LEU A 1 351 ? -2.750 -9.159 3.586 1.00 94.81 351 LEU A O 1
ATOM 2805 N N . ALA A 1 352 ? -1.632 -9.893 5.390 1.00 95.31 352 ALA A N 1
ATOM 2806 C CA . ALA A 1 352 ? -2.700 -9.602 6.342 1.00 95.31 352 ALA A CA 1
ATOM 2807 C C . ALA A 1 352 ? -2.957 -8.089 6.470 1.00 95.31 352 ALA A C 1
ATOM 2809 O O . ALA A 1 352 ? -4.106 -7.676 6.412 1.00 95.31 352 ALA A O 1
ATOM 2810 N N . MET A 1 353 ? -1.902 -7.268 6.561 1.00 94.19 353 MET A N 1
ATOM 2811 C CA . MET A 1 353 ? -2.017 -5.800 6.576 1.00 94.19 353 MET A CA 1
ATOM 2812 C C . MET A 1 353 ? -2.595 -5.233 5.277 1.00 94.19 353 MET A C 1
ATOM 2814 O O . MET A 1 353 ? -3.272 -4.224 5.329 1.00 94.19 353 MET A O 1
ATOM 2818 N N . TRP A 1 354 ? -2.324 -5.853 4.125 1.00 92.94 354 TRP A N 1
ATOM 2819 C CA . TRP A 1 354 ? -2.907 -5.444 2.842 1.00 92.94 354 TRP A CA 1
ATOM 2820 C C . TRP A 1 354 ? -4.388 -5.829 2.706 1.00 92.94 354 TRP A C 1
ATOM 2822 O O . TRP A 1 354 ? -5.108 -5.225 1.919 1.00 92.94 354 TRP A O 1
ATOM 2832 N N . ALA A 1 355 ? -4.834 -6.865 3.423 1.00 88.62 355 ALA A N 1
ATOM 2833 C CA . ALA A 1 355 ? -6.222 -7.317 3.375 1.00 88.62 355 ALA A CA 1
ATOM 2834 C C . ALA A 1 355 ? -7.176 -6.435 4.199 1.00 88.62 355 ALA A C 1
ATOM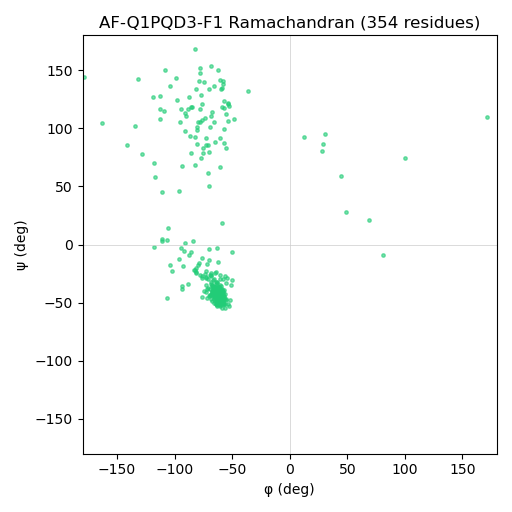 2836 O O . ALA A 1 355 ? -8.372 -6.431 3.902 1.00 88.62 355 ALA A O 1
ATOM 2837 N N . ILE A 1 356 ? -6.655 -5.762 5.233 1.00 87.19 356 ILE A N 1
ATOM 2838 C CA . ILE A 1 356 ? -7.357 -4.732 6.016 1.00 87.19 356 ILE A CA 1
ATOM 2839 C C . ILE A 1 356 ? -7.360 -3.438 5.210 1.00 87.19 356 ILE A C 1
ATOM 2841 O O . ILE A 1 356 ? -8.457 -2.845 5.087 1.00 87.19 356 ILE A O 1
#

Mean predicted aligned error: 13.31 Å

InterPro domains:
  IPR004878 Otopetrin [PF03189] (3-356)
  IPR004878 Otopetrin [PTHR21522] (2-356)

Organism: Drosophila miranda (NCBI:txid7229)

Secondary structure (DSSP, 8-state):
-----TT--HHHHHHHHHHHHHHHHHHHHHHHT-S-----S-HHHHHHHHHHHHHHHHHHHHHHHHHHHHHHHHHTEETTTTEE---------------------S------------HHHHHHTTSSHHHHHHHHHHHHHHHHHHHHHHHHHHHHHHHHHHHHS---PPP-------------TT------TTTHHHHHHHHHHHHHHHHHHHHHHHHHTSGGGHHHHHHHHHHHHHHHHHHHHHHHHHHHHHHTTSEE-TT-PPPHHHHHHHHHHHHHHHHHHHHHHHHHHH--TT-THHHHHHHHHHHHHHHHHHHHHHHHTEE--SHHHHHH-TTHHHHHHHHHHHHHHHH-

Nearest PDB structures (foldseek):
  8ug4-assembly1_B  TM=7.957E-01  e=2.036E-07  Caenorhabditis elegans
  8ug5-assembly1_B  TM=8.177E-01  e=2.389E-04  Caenorhabditis elegans
  8ug8-assembly1_B  TM=8.314E-01  e=1.005E-02  Mus musculus
  4u9l-assembly1_A  TM=2.321E-01  e=6.822E+00  Thermus thermophilus HB8